Protein AF-A0A412K737-F1 (afdb_monomer)

pLDDT: mean 86.23, std 12.45, range [41.19, 97.88]

Radius of gyration: 18.91 Å; Cα contacts (8 Å, |Δi|>4): 183; chains: 1; bounding box: 51×45×50 Å

Solvent-accessible surface area (backbone atoms only — not comparable to full-atom values): 10661 Å² total; per-residue (Å²): 137,70,84,88,74,69,79,79,50,69,79,52,44,63,73,43,76,57,81,83,83,80,84,73,61,73,91,73,64,69,97,67,81,86,70,77,82,77,73,79,78,77,83,74,54,71,68,61,52,56,72,70,58,56,81,63,35,76,60,54,72,67,54,49,51,52,53,49,51,51,22,50,37,37,32,75,46,35,86,89,38,64,72,55,72,62,47,54,47,52,48,13,38,48,55,58,54,48,70,85,67,98,56,94,83,56,65,46,65,34,56,45,47,27,52,44,41,40,22,46,51,52,66,65,60,53,48,42,44,85,47,45,43,60,46,71,32,86,88,41,79,65,4,53,70,46,47,42,62,75,41,43,89,57,20,80,32,65,64,39,51,54,50,50,50,52,41,51,50,34,2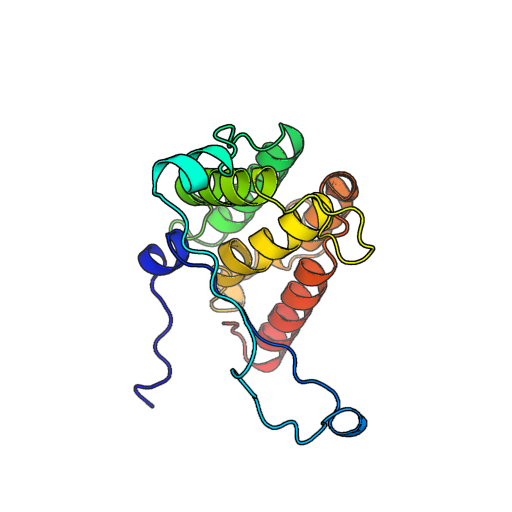5,75,76,69,45,32,33,111

Secondary structure (DSSP, 8-state):
--TT--PPPHHHHTT----PPPPPPGGG--------TT-------HHHHHHH-----PPPHHHHHHHHHHHHHHHHH-TT-S--HHHHHHHHHHHHT----SSTT---HHHHHHHHHHHHTGGG--EETTTSHHHH-TT-TTSHHHHHHHTTTT---HHHHHHHHHHHHHHHHHSEE-

Structure (mmCIF, N/CA/C/O backbone):
data_AF-A0A412K737-F1
#
_entry.id   AF-A0A412K737-F1
#
loop_
_atom_site.group_PDB
_atom_site.id
_atom_site.type_symbol
_atom_site.label_atom_id
_atom_site.label_alt_id
_atom_site.label_comp_id
_atom_site.label_asym_id
_atom_site.label_entity_id
_atom_site.label_seq_id
_atom_site.pdbx_PDB_ins_code
_atom_site.Cartn_x
_atom_site.Cartn_y
_atom_site.Cartn_z
_atom_site.occupancy
_atom_site.B_iso_or_equiv
_atom_site.auth_seq_id
_atom_site.auth_comp_id
_atom_site.auth_asym_id
_atom_site.auth_atom_id
_atom_site.pdbx_PDB_model_num
ATOM 1 N N . ILE A 1 1 ? 4.607 -13.428 27.791 1.00 43.62 1 ILE A N 1
ATOM 2 C CA . ILE A 1 1 ? 4.760 -12.506 26.644 1.00 43.62 1 ILE A CA 1
ATOM 3 C C . ILE A 1 1 ? 5.993 -12.990 25.910 1.00 43.62 1 ILE A C 1
ATOM 5 O O . ILE A 1 1 ? 7.054 -13.007 26.516 1.00 43.62 1 ILE A O 1
ATOM 9 N N . ASP A 1 2 ? 5.810 -13.536 24.712 1.00 41.19 2 ASP A N 1
ATOM 10 C CA . ASP A 1 2 ? 6.891 -14.069 23.881 1.00 41.19 2 ASP A CA 1
ATOM 11 C C . ASP A 1 2 ? 7.644 -12.895 23.233 1.00 41.19 2 ASP A C 1
ATOM 13 O O . ASP A 1 2 ? 7.042 -12.067 22.545 1.00 41.19 2 ASP A O 1
ATOM 17 N N . GLU A 1 3 ? 8.948 -12.790 23.496 1.00 42.97 3 GLU A N 1
ATOM 18 C CA . GLU A 1 3 ? 9.826 -11.725 22.987 1.00 42.97 3 GLU A CA 1
ATOM 19 C C . GLU A 1 3 ? 9.959 -11.740 21.451 1.00 42.97 3 GLU A C 1
ATOM 21 O O . GLU A 1 3 ? 10.410 -10.755 20.865 1.00 42.97 3 GLU A O 1
ATOM 26 N N . SER A 1 4 ? 9.512 -12.807 20.775 1.00 45.31 4 SER A N 1
ATOM 27 C CA . SER A 1 4 ? 9.520 -12.922 19.309 1.00 45.31 4 SER A CA 1
ATOM 28 C C . SER A 1 4 ? 8.415 -12.124 18.595 1.00 45.31 4 SER A C 1
ATOM 30 O O . SER A 1 4 ? 8.449 -11.989 17.372 1.00 45.31 4 SER A O 1
ATOM 32 N N . THR A 1 5 ? 7.464 -11.534 19.331 1.00 57.66 5 THR A N 1
ATOM 33 C CA . THR A 1 5 ? 6.340 -10.760 18.763 1.00 57.66 5 THR A CA 1
ATOM 34 C C . THR A 1 5 ? 6.535 -9.247 18.942 1.00 57.66 5 THR A C 1
ATOM 36 O O . THR A 1 5 ? 5.644 -8.537 19.405 1.00 57.66 5 THR A O 1
ATOM 39 N N . PHE A 1 6 ? 7.720 -8.714 18.621 1.00 59.38 6 PHE A N 1
ATOM 40 C CA . PHE A 1 6 ? 7.944 -7.265 18.679 1.00 59.38 6 PHE A CA 1
ATOM 41 C C . PHE A 1 6 ? 7.515 -6.597 17.368 1.00 59.38 6 PHE A C 1
ATOM 43 O O . PHE A 1 6 ? 8.098 -6.833 16.309 1.00 59.38 6 PHE A O 1
ATOM 50 N N . HIS A 1 7 ? 6.497 -5.737 17.423 1.00 73.12 7 HIS A N 1
ATOM 51 C CA . HIS A 1 7 ? 6.081 -4.960 16.255 1.00 73.12 7 HIS A CA 1
ATOM 52 C C . HIS A 1 7 ? 7.150 -3.937 15.872 1.00 73.12 7 HIS A C 1
ATOM 54 O O . HIS A 1 7 ? 7.702 -3.230 16.721 1.00 73.12 7 HIS A O 1
ATOM 60 N N . PHE A 1 8 ? 7.421 -3.817 14.571 1.00 83.62 8 PHE A N 1
ATOM 61 C CA . PHE A 1 8 ? 8.317 -2.781 14.074 1.00 83.62 8 PHE A CA 1
ATOM 62 C C . PHE A 1 8 ? 7.771 -1.394 14.418 1.00 83.62 8 PHE A C 1
ATOM 64 O O . PHE A 1 8 ? 6.596 -1.095 14.209 1.00 83.62 8 PHE A O 1
ATOM 71 N N . SER A 1 9 ? 8.647 -0.521 14.918 1.00 86.38 9 SER A N 1
ATOM 72 C CA . SER A 1 9 ? 8.287 0.881 15.147 1.00 86.38 9 SER A CA 1
ATOM 73 C C . SER A 1 9 ? 7.935 1.590 13.835 1.00 86.38 9 SER A C 1
ATOM 75 O O . SER A 1 9 ? 8.469 1.254 12.775 1.00 86.38 9 SER A O 1
ATOM 77 N N . ASP A 1 10 ? 7.132 2.653 13.903 1.00 84.62 10 ASP A N 1
ATOM 78 C CA . ASP A 1 10 ? 6.778 3.448 12.716 1.00 84.62 10 ASP A CA 1
ATOM 79 C C . ASP A 1 10 ? 8.009 4.012 11.998 1.00 84.62 10 ASP A C 1
ATOM 81 O O . ASP A 1 10 ? 8.053 4.062 10.773 1.00 84.62 10 ASP A O 1
ATOM 85 N N . LYS A 1 11 ? 9.065 4.348 12.751 1.00 86.88 11 LYS A N 1
ATOM 86 C CA . LYS A 1 11 ? 10.342 4.806 12.183 1.00 86.88 11 LYS A CA 1
ATOM 87 C C . LYS A 1 11 ? 11.039 3.732 11.346 1.00 86.88 11 LYS A C 1
ATOM 89 O O . LYS A 1 11 ? 11.752 4.080 10.404 1.00 86.88 11 LYS A O 1
ATOM 94 N N . VAL A 1 12 ? 10.885 2.459 11.716 1.00 88.75 12 VAL A N 1
ATOM 95 C CA . VAL A 1 12 ? 11.409 1.317 10.952 1.00 88.75 12 VAL A CA 1
ATOM 96 C C . VAL A 1 12 ? 10.542 1.086 9.718 1.00 88.75 12 VAL A C 1
ATOM 98 O O . VAL A 1 12 ? 11.080 0.961 8.620 1.00 88.75 12 VAL A O 1
ATOM 101 N N . LEU A 1 13 ? 9.217 1.126 9.865 1.00 89.31 13 LEU A N 1
ATOM 102 C CA . LEU A 1 13 ? 8.275 0.936 8.756 1.00 89.31 13 LEU A CA 1
ATOM 103 C C . LEU A 1 13 ? 8.364 2.035 7.693 1.00 89.31 13 LEU A C 1
ATOM 105 O O . LEU A 1 13 ? 8.286 1.744 6.506 1.00 89.31 13 LEU A O 1
ATOM 109 N N . ASP A 1 14 ? 8.679 3.271 8.080 1.00 87.31 14 ASP A N 1
ATOM 110 C CA . ASP A 1 14 ? 8.977 4.363 7.142 1.00 87.31 14 ASP A CA 1
ATOM 111 C C . ASP A 1 14 ? 10.220 4.099 6.260 1.00 87.31 14 ASP A C 1
ATOM 113 O O . ASP A 1 14 ? 10.528 4.879 5.353 1.00 87.31 14 ASP A O 1
ATOM 117 N N . ARG A 1 15 ? 11.009 3.058 6.557 1.00 88.69 15 ARG A N 1
ATOM 118 C CA . ARG A 1 15 ? 12.263 2.722 5.862 1.00 88.69 15 ARG A CA 1
ATOM 119 C C . ARG A 1 15 ? 12.273 1.316 5.268 1.00 88.69 15 ARG A C 1
ATOM 121 O O . ARG A 1 15 ? 13.149 1.041 4.453 1.00 88.69 15 ARG A O 1
ATOM 128 N N . ALA A 1 16 ? 11.319 0.465 5.626 1.00 89.25 16 ALA A N 1
ATOM 129 C CA . ALA A 1 16 ? 11.288 -0.942 5.245 1.00 89.25 16 ALA A CA 1
ATOM 130 C C . ALA A 1 16 ? 10.123 -1.259 4.296 1.00 89.25 16 ALA A C 1
ATOM 132 O O . ALA A 1 16 ? 9.116 -0.557 4.276 1.00 89.25 16 ALA A O 1
ATOM 133 N N . ASN A 1 17 ? 10.279 -2.331 3.519 1.00 91.38 17 ASN A N 1
ATOM 134 C CA . ASN A 1 17 ? 9.166 -3.031 2.881 1.00 91.38 17 ASN A CA 1
ATOM 135 C C . ASN A 1 17 ? 8.859 -4.256 3.732 1.00 91.38 17 ASN A C 1
ATOM 137 O O . ASN A 1 17 ? 9.755 -5.070 3.960 1.00 91.38 17 ASN A O 1
ATOM 141 N N . VAL A 1 18 ? 7.618 -4.399 4.188 1.00 91.75 18 VAL A N 1
ATOM 142 C CA . VAL A 1 18 ? 7.189 -5.622 4.872 1.00 91.75 18 VAL A CA 1
ATOM 143 C C . VAL A 1 18 ? 6.534 -6.531 3.843 1.00 91.75 18 VAL A C 1
ATOM 145 O O . VAL A 1 18 ? 5.467 -6.217 3.323 1.00 91.75 18 VAL A O 1
ATOM 148 N N . ILE A 1 19 ? 7.186 -7.652 3.541 1.00 90.19 19 ILE A N 1
ATOM 149 C CA . ILE A 1 19 ? 6.710 -8.632 2.563 1.00 90.19 19 ILE A CA 1
ATOM 150 C C . ILE A 1 19 ? 6.185 -9.847 3.323 1.00 90.19 19 ILE A C 1
ATOM 152 O O . ILE A 1 19 ? 6.915 -10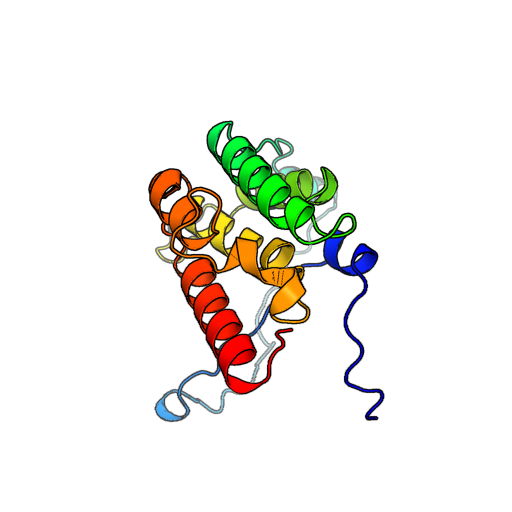.461 4.099 1.00 90.19 19 ILE A O 1
ATOM 156 N N . LYS A 1 20 ? 4.916 -10.192 3.092 1.00 84.94 20 LYS A N 1
ATOM 157 C CA . LYS A 1 20 ? 4.316 -11.449 3.548 1.00 84.94 20 LYS A CA 1
ATOM 158 C C . LYS A 1 20 ? 4.305 -12.413 2.365 1.00 84.94 20 LYS A C 1
ATOM 160 O O . LYS A 1 20 ? 3.787 -12.071 1.306 1.00 84.94 20 LYS A O 1
ATOM 165 N N . LEU A 1 21 ? 4.918 -13.581 2.536 1.00 85.69 21 LEU A N 1
ATOM 166 C CA . LEU 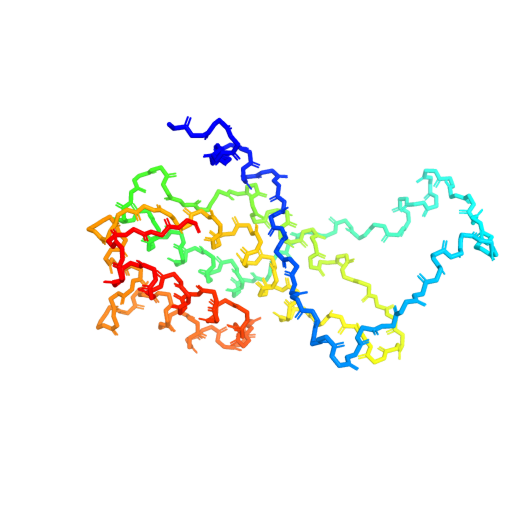A 1 21 ? 4.942 -14.616 1.506 1.00 85.69 21 LEU A CA 1
ATOM 167 C C . LEU A 1 21 ? 3.642 -15.420 1.555 1.00 85.69 21 LEU A C 1
ATOM 169 O O . LEU A 1 21 ? 3.160 -15.756 2.637 1.00 85.69 21 LEU A O 1
ATOM 173 N N . ASN A 1 22 ? 3.096 -15.741 0.385 1.00 81.75 22 ASN A N 1
ATOM 174 C CA . ASN A 1 22 ? 1.946 -16.630 0.282 1.00 81.75 22 ASN A CA 1
ATOM 175 C C . ASN A 1 22 ? 2.402 -18.087 0.404 1.00 81.75 22 ASN A C 1
ATOM 177 O O . ASN A 1 22 ? 3.443 -18.470 -0.130 1.00 81.75 22 ASN A O 1
ATOM 181 N N . VAL A 1 23 ? 1.603 -18.902 1.092 1.00 84.44 23 VAL A N 1
ATOM 182 C CA . VAL A 1 23 ? 1.809 -20.351 1.125 1.00 84.44 23 VAL A CA 1
ATOM 183 C C . VAL A 1 23 ? 1.320 -20.928 -0.198 1.00 84.44 23 VAL A C 1
ATOM 185 O O . VAL A 1 23 ? 0.176 -20.708 -0.592 1.00 84.44 23 VAL A O 1
ATOM 188 N N . ILE A 1 24 ? 2.196 -21.657 -0.881 1.00 83.50 24 ILE A N 1
ATOM 189 C CA . ILE A 1 24 ? 1.860 -22.378 -2.109 1.00 83.50 24 ILE A CA 1
ATOM 190 C C . ILE A 1 24 ? 1.059 -23.632 -1.717 1.00 83.50 24 ILE A C 1
ATOM 192 O O . ILE A 1 24 ? 1.415 -24.271 -0.718 1.00 83.50 24 ILE A O 1
ATOM 196 N N . PRO A 1 25 ? -0.004 -24.011 -2.455 1.00 87.50 25 PRO A N 1
ATOM 197 C CA . PRO A 1 25 ? -0.708 -25.264 -2.213 1.00 87.50 25 PRO A CA 1
ATOM 198 C C . PRO A 1 25 ? 0.265 -26.443 -2.122 1.00 87.50 25 PRO A C 1
ATOM 200 O O . PRO A 1 25 ? 1.130 -26.616 -2.979 1.00 87.50 25 PRO A O 1
ATOM 203 N N . TYR A 1 26 ? 0.120 -27.293 -1.102 1.00 88.38 26 TYR A N 1
ATOM 204 C CA . TYR A 1 26 ? 1.034 -28.427 -0.906 1.00 88.38 26 TYR A CA 1
ATOM 205 C C . TYR A 1 26 ? 0.996 -29.443 -2.055 1.00 88.38 26 TYR A C 1
ATOM 207 O O . TYR A 1 26 ? 1.950 -30.188 -2.245 1.00 88.38 26 TYR A O 1
ATOM 215 N N . THR A 1 27 ? -0.066 -29.433 -2.862 1.00 88.94 27 THR A N 1
ATOM 216 C CA . THR A 1 27 ? -0.175 -30.191 -4.116 1.00 88.94 27 THR A CA 1
ATOM 217 C C . THR A 1 27 ? 0.840 -29.760 -5.175 1.00 88.94 27 THR A C 1
ATOM 219 O O . THR A 1 27 ? 1.187 -30.549 -6.048 1.00 88.94 27 THR A O 1
ATOM 222 N N . GLU A 1 28 ? 1.317 -28.520 -5.106 1.00 82.69 28 GLU A N 1
ATOM 223 C CA . GLU A 1 28 ? 2.307 -27.943 -6.019 1.00 82.69 28 GLU A CA 1
ATOM 224 C C . GLU A 1 28 ? 3.716 -27.929 -5.412 1.00 82.69 28 GLU A C 1
ATOM 226 O O . GLU A 1 28 ? 4.681 -27.571 -6.091 1.00 82.69 28 GLU A O 1
ATOM 231 N N . TRP A 1 29 ? 3.863 -28.346 -4.147 1.00 81.75 29 TRP A N 1
ATOM 232 C CA . TRP A 1 29 ? 5.168 -28.446 -3.508 1.00 81.75 29 TRP A CA 1
ATOM 233 C C . TRP A 1 29 ? 6.004 -29.504 -4.230 1.00 81.75 29 TRP A C 1
ATOM 235 O O . TRP A 1 29 ? 5.765 -30.706 -4.128 1.00 81.75 29 TRP A O 1
ATOM 245 N N . LYS A 1 30 ? 7.067 -29.056 -4.901 1.00 80.62 30 LYS A N 1
ATOM 246 C CA . LYS A 1 30 ? 8.116 -29.928 -5.438 1.00 80.62 30 LYS A CA 1
ATOM 247 C C . LYS A 1 30 ? 9.350 -29.850 -4.550 1.00 80.62 30 LYS A C 1
ATOM 249 O O . LYS A 1 30 ? 9.868 -28.758 -4.314 1.00 80.62 30 LYS A O 1
ATOM 254 N N . ALA A 1 31 ? 9.819 -30.994 -4.050 1.00 76.06 31 ALA A N 1
ATOM 255 C CA . ALA A 1 31 ? 11.119 -31.089 -3.395 1.00 76.06 31 ALA A CA 1
ATOM 256 C C . ALA A 1 31 ? 12.195 -30.786 -4.445 1.00 76.06 31 ALA A C 1
ATOM 258 O O . ALA A 1 31 ? 12.593 -31.653 -5.215 1.00 76.06 31 ALA A O 1
ATOM 259 N N . THR A 1 32 ? 12.581 -29.519 -4.540 1.00 67.94 32 THR A N 1
ATOM 260 C CA . THR A 1 32 ? 13.568 -29.053 -5.508 1.00 67.94 32 THR A CA 1
ATOM 261 C C . THR A 1 32 ? 14.853 -28.795 -4.743 1.00 67.94 32 THR A C 1
ATOM 263 O O . THR A 1 32 ? 14.856 -28.018 -3.787 1.00 67.94 32 THR A O 1
ATOM 266 N N . GLU A 1 33 ? 15.944 -29.446 -5.138 1.00 63.91 33 GLU A N 1
ATOM 267 C CA . GLU A 1 33 ? 17.269 -29.048 -4.675 1.00 63.91 33 GLU A CA 1
ATOM 268 C C . GLU A 1 33 ? 17.552 -27.647 -5.226 1.00 63.91 33 GLU A C 1
ATOM 270 O O . GLU A 1 33 ? 17.554 -27.438 -6.439 1.00 63.91 33 GLU A O 1
ATOM 275 N N . VAL A 1 34 ? 17.760 -26.664 -4.347 1.00 62.62 34 VAL A N 1
ATOM 276 C CA . VAL A 1 34 ? 18.176 -25.318 -4.760 1.00 62.62 34 VAL A CA 1
ATOM 277 C C . VAL A 1 34 ? 19.620 -25.416 -5.254 1.00 62.62 34 VAL A C 1
ATOM 279 O O . VAL A 1 34 ? 20.574 -25.255 -4.496 1.00 62.62 34 VAL A O 1
ATOM 282 N N . THR A 1 35 ? 19.803 -25.739 -6.532 1.00 57.94 35 THR A N 1
ATOM 283 C CA . THR A 1 35 ? 21.126 -25.798 -7.148 1.00 57.94 35 THR A CA 1
ATOM 284 C C . THR A 1 35 ? 21.558 -24.392 -7.547 1.00 57.94 35 THR A C 1
ATOM 286 O O . THR A 1 35 ? 21.095 -23.846 -8.542 1.00 57.94 35 THR A O 1
ATOM 289 N N . THR A 1 36 ? 22.510 -23.817 -6.814 1.00 57.84 36 THR A N 1
ATOM 290 C CA . THR A 1 36 ? 23.225 -22.588 -7.216 1.00 57.84 36 THR A CA 1
ATOM 291 C C . THR A 1 36 ? 24.234 -22.829 -8.350 1.00 57.84 36 THR A C 1
ATOM 293 O O . THR A 1 36 ? 24.898 -21.902 -8.815 1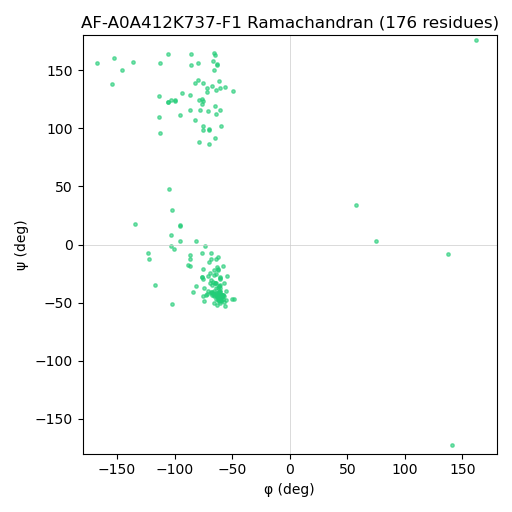.00 57.84 36 THR A O 1
ATOM 296 N N . LYS A 1 37 ? 24.375 -24.080 -8.808 1.00 48.28 37 LYS A N 1
ATOM 297 C CA . LYS A 1 37 ? 25.315 -24.483 -9.856 1.00 48.28 37 LYS A CA 1
ATOM 298 C C . LYS A 1 37 ? 24.809 -24.038 -11.229 1.00 48.28 37 LYS A C 1
ATOM 300 O O . LYS A 1 37 ? 23.998 -24.726 -11.836 1.00 48.28 37 LYS A O 1
ATOM 305 N N . GLY A 1 38 ? 25.330 -22.916 -11.723 1.00 53.94 38 GLY A N 1
ATOM 306 C CA . GLY A 1 38 ? 25.199 -22.526 -13.132 1.00 53.94 38 GLY A CA 1
ATOM 307 C C . GLY A 1 38 ? 24.879 -21.057 -13.394 1.00 53.94 38 GLY A C 1
ATOM 308 O O . GLY A 1 38 ? 24.940 -20.637 -14.545 1.00 53.94 38 GLY A O 1
ATOM 309 N N . ALA A 1 39 ? 24.579 -20.255 -12.370 1.00 61.59 39 ALA A N 1
ATOM 310 C CA . ALA A 1 39 ? 24.411 -18.821 -12.573 1.00 61.59 39 ALA A CA 1
ATOM 311 C C . ALA A 1 39 ? 25.789 -18.175 -12.763 1.00 61.59 39 ALA A C 1
ATOM 313 O O . ALA A 1 39 ? 26.524 -17.963 -11.798 1.00 61.59 39 ALA A O 1
ATOM 314 N N . THR A 1 40 ? 26.158 -17.873 -14.007 1.00 62.75 40 THR A N 1
ATOM 315 C CA . THR A 1 40 ? 27.277 -16.976 -14.299 1.00 62.75 40 THR A CA 1
ATOM 316 C C . THR A 1 40 ? 26.948 -15.630 -13.660 1.00 62.75 40 THR A C 1
ATOM 318 O O . THR A 1 40 ? 26.111 -14.883 -14.167 1.00 62.75 40 THR A O 1
ATOM 321 N N . ILE A 1 41 ? 27.549 -15.334 -12.506 1.00 68.56 41 ILE A N 1
ATOM 322 C CA . ILE A 1 41 ? 27.384 -14.036 -11.857 1.00 68.56 41 ILE A CA 1
ATOM 323 C C . ILE A 1 41 ? 28.120 -13.034 -12.740 1.00 68.56 41 ILE A C 1
ATOM 325 O O . ILE A 1 41 ? 29.342 -12.928 -12.695 1.00 68.56 41 ILE A O 1
ATOM 329 N N . LYS A 1 42 ? 27.379 -12.329 -13.596 1.00 76.69 42 LYS A N 1
ATOM 330 C CA . LYS A 1 42 ? 27.902 -11.143 -14.266 1.00 76.69 42 LYS A CA 1
ATOM 331 C C . LYS A 1 42 ? 28.263 -10.149 -13.165 1.00 76.69 42 LYS A C 1
ATOM 333 O O . LYS A 1 42 ? 27.377 -9.715 -12.433 1.00 76.69 42 LYS A O 1
ATOM 338 N N . GLU A 1 43 ? 29.539 -9.817 -13.028 1.00 83.50 43 GLU A N 1
ATOM 339 C CA . GLU A 1 43 ? 29.962 -8.720 -12.162 1.00 83.50 43 GLU A CA 1
ATOM 340 C C . GLU A 1 43 ? 29.557 -7.395 -12.814 1.00 83.50 43 GLU A C 1
ATOM 342 O O . GLU A 1 43 ? 29.714 -7.212 -14.021 1.00 83.50 43 GLU A O 1
ATOM 347 N N . TRP A 1 44 ? 28.990 -6.486 -12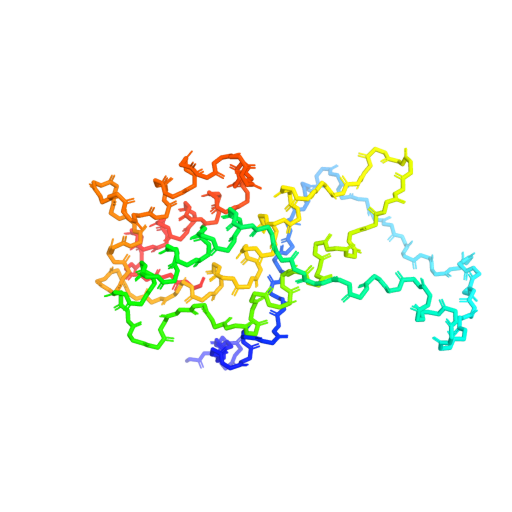.023 1.00 85.31 44 TRP A N 1
ATOM 348 C CA . TRP A 1 44 ? 28.599 -5.154 -12.478 1.00 85.31 44 TRP A CA 1
ATOM 349 C C . TRP A 1 44 ? 29.473 -4.128 -11.775 1.00 85.31 44 TRP A C 1
ATOM 351 O O . TRP A 1 44 ? 29.542 -4.105 -10.544 1.00 85.31 44 TRP A O 1
ATOM 361 N N . SER A 1 45 ? 30.098 -3.238 -12.538 1.00 91.69 45 SER A N 1
ATOM 362 C CA . SER A 1 45 ? 30.708 -2.042 -11.965 1.00 91.69 45 SER A CA 1
ATOM 363 C C . SER A 1 45 ? 29.636 -1.101 -11.401 1.00 91.69 45 SER A C 1
ATOM 365 O O . SER A 1 45 ? 28.468 -1.115 -11.810 1.00 91.69 45 SER A O 1
ATOM 367 N N . TYR A 1 46 ? 30.038 -0.224 -10.476 1.00 90.75 46 TYR A N 1
ATOM 368 C CA . TYR A 1 46 ? 29.148 0.807 -9.935 1.00 90.75 46 TYR A CA 1
ATOM 369 C C . TYR A 1 46 ? 28.550 1.683 -11.045 1.00 90.75 46 TYR A C 1
ATOM 371 O O . TYR A 1 46 ? 27.366 2.011 -11.006 1.00 90.75 46 TYR A O 1
ATOM 379 N N . GLU A 1 47 ? 29.345 2.027 -12.058 1.00 91.81 47 GLU A N 1
ATOM 380 C CA . GLU A 1 47 ? 28.902 2.849 -13.184 1.00 91.81 47 GLU A CA 1
ATOM 381 C C . GLU A 1 47 ? 27.858 2.142 -14.051 1.00 91.81 47 GLU A C 1
ATOM 383 O O . GLU A 1 47 ? 26.869 2.759 -14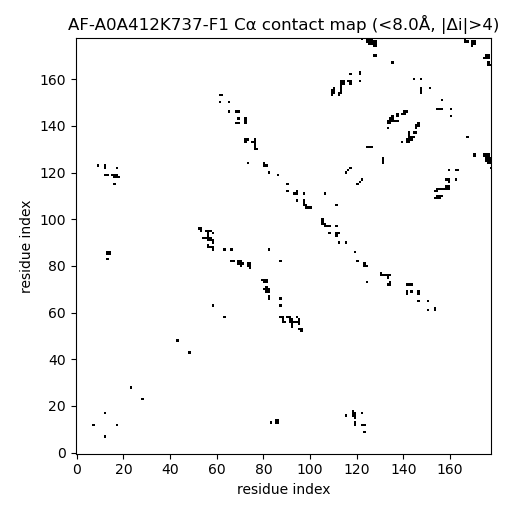.446 1.00 91.81 47 GLU A O 1
ATOM 388 N N . GLU A 1 48 ? 28.042 0.850 -14.327 1.00 89.81 48 GLU A N 1
ATOM 389 C CA . GLU A 1 48 ? 27.060 0.048 -15.065 1.00 89.81 48 GLU A CA 1
ATOM 390 C C . GLU A 1 48 ? 25.751 -0.078 -14.292 1.00 89.81 48 GLU A C 1
ATOM 392 O O . GLU A 1 48 ? 24.679 0.094 -14.868 1.00 89.81 48 GLU A O 1
ATOM 397 N N . TYR A 1 49 ? 25.827 -0.293 -12.978 1.00 87.62 49 TYR A N 1
ATOM 398 C CA . TYR A 1 49 ? 24.643 -0.320 -12.128 1.00 87.62 49 TYR A CA 1
ATOM 399 C C . TYR A 1 49 ? 23.922 1.037 -12.102 1.00 87.62 49 TYR A C 1
ATOM 401 O O . TYR A 1 49 ? 22.702 1.092 -12.244 1.00 87.62 49 TYR A O 1
ATOM 409 N N . GLN A 1 50 ? 24.653 2.153 -11.993 1.00 88.56 50 GLN A N 1
ATOM 410 C CA . GLN A 1 50 ? 24.053 3.494 -12.015 1.00 88.56 50 GLN A CA 1
ATOM 411 C C . GLN A 1 50 ? 23.306 3.794 -13.321 1.00 88.56 50 GLN A C 1
ATOM 413 O O . GLN A 1 50 ? 22.337 4.552 -13.288 1.00 88.56 50 GLN A O 1
ATOM 418 N N . LYS A 1 51 ? 23.715 3.199 -14.451 1.00 87.81 51 LYS A N 1
ATOM 419 C CA . LYS A 1 51 ? 23.016 3.337 -15.741 1.00 87.81 51 LYS A CA 1
ATOM 420 C C . LYS A 1 51 ? 21.656 2.633 -15.764 1.00 87.81 51 LYS A C 1
ATOM 422 O O . LYS A 1 51 ? 20.795 3.043 -16.534 1.00 87.81 51 LYS A O 1
ATOM 427 N N . LEU A 1 52 ? 21.445 1.617 -14.922 1.00 84.88 52 LEU A N 1
ATOM 428 C CA . LEU A 1 52 ? 20.149 0.940 -14.797 1.00 84.88 52 LEU A CA 1
ATOM 429 C C . LEU A 1 52 ? 19.131 1.755 -13.995 1.00 84.88 52 LEU A C 1
ATOM 431 O O . LEU A 1 52 ? 17.927 1.612 -14.195 1.00 84.88 52 LEU A O 1
ATOM 435 N N . ILE A 1 53 ? 19.601 2.591 -13.064 1.00 86.75 53 ILE A N 1
ATOM 436 C CA . ILE A 1 53 ? 18.719 3.320 -12.155 1.00 86.75 53 ILE A CA 1
ATOM 437 C C . ILE A 1 53 ? 18.102 4.507 -12.883 1.00 86.75 53 ILE A C 1
ATOM 439 O O . ILE A 1 53 ? 18.766 5.500 -13.195 1.00 86.75 53 ILE A O 1
ATOM 443 N N . ARG A 1 54 ? 16.784 4.466 -13.040 1.00 86.00 54 ARG A N 1
ATOM 444 C CA . ARG A 1 54 ? 16.010 5.635 -13.441 1.00 86.00 54 ARG A CA 1
ATOM 445 C C . ARG A 1 54 ? 15.887 6.577 -12.242 1.00 86.00 54 ARG A C 1
ATOM 447 O O . ARG A 1 54 ? 15.464 6.182 -11.151 1.00 86.00 54 ARG A O 1
ATOM 454 N N . LYS A 1 55 ? 16.332 7.821 -12.440 1.00 79.62 55 LYS A N 1
ATOM 455 C CA . LYS A 1 55 ? 16.465 8.838 -11.379 1.00 79.62 55 LYS A CA 1
ATOM 456 C C . LYS A 1 55 ? 15.208 9.670 -11.162 1.00 79.62 55 LYS A C 1
ATOM 458 O O . LYS A 1 55 ? 15.089 10.299 -10.110 1.00 79.62 55 LYS A O 1
ATOM 463 N N . ASP A 1 56 ? 14.291 9.668 -12.126 1.00 76.50 56 ASP A N 1
ATOM 464 C CA . ASP A 1 56 ? 12.968 10.225 -11.893 1.00 76.50 56 ASP A CA 1
ATOM 465 C C . ASP A 1 56 ? 12.273 9.382 -10.815 1.00 76.50 56 ASP A C 1
ATOM 467 O O . ASP A 1 56 ? 12.365 8.157 -10.798 1.00 76.50 56 ASP A O 1
ATOM 471 N N . SER A 1 57 ? 11.677 10.043 -9.836 1.00 69.38 57 SER A N 1
ATOM 472 C CA . SER A 1 57 ? 11.024 9.386 -8.697 1.00 69.38 57 SER A CA 1
ATOM 473 C C . SER A 1 57 ? 9.664 9.999 -8.411 1.00 69.38 57 SER A C 1
ATOM 475 O O . SER A 1 57 ? 9.128 9.834 -7.314 1.00 69.38 57 SER A O 1
ATOM 477 N N . MET A 1 58 ? 9.109 10.728 -9.382 1.00 79.62 58 MET A N 1
ATOM 478 C CA . MET A 1 58 ? 7.813 11.348 -9.208 1.00 79.62 58 MET A CA 1
ATOM 479 C C . MET A 1 58 ? 6.688 10.334 -9.405 1.00 79.62 58 MET A C 1
ATOM 481 O O . MET A 1 58 ? 6.567 9.655 -10.424 1.00 79.62 58 MET A O 1
ATOM 485 N N . LEU A 1 59 ? 5.849 10.247 -8.376 1.00 90.69 59 LEU A N 1
ATOM 486 C CA . LEU A 1 59 ? 4.499 9.712 -8.491 1.00 90.69 59 LEU A CA 1
ATOM 487 C C . LEU A 1 59 ? 3.681 10.597 -9.433 1.00 90.69 59 LEU A C 1
ATOM 489 O O . LEU A 1 59 ? 3.969 11.790 -9.543 1.00 90.69 59 LEU A O 1
ATOM 493 N N . THR A 1 60 ? 2.650 10.054 -10.066 1.00 93.75 60 THR A N 1
ATOM 494 C CA . THR A 1 60 ? 1.680 10.852 -10.823 1.00 93.75 60 THR A CA 1
ATOM 495 C C . THR A 1 60 ? 0.884 11.756 -9.879 1.00 93.75 60 THR A C 1
ATOM 497 O O . THR A 1 60 ? 0.899 11.591 -8.657 1.00 93.75 60 THR A O 1
ATOM 500 N N . GLU A 1 61 ? 0.195 12.755 -10.426 1.00 94.94 61 GLU A N 1
ATOM 501 C CA . GLU A 1 61 ? -0.672 13.620 -9.620 1.00 94.94 61 GLU A CA 1
ATOM 502 C C . GLU A 1 61 ? -1.772 12.826 -8.916 1.00 94.94 61 GLU A C 1
ATOM 504 O O . GLU A 1 61 ? -1.938 12.964 -7.706 1.00 94.94 61 GLU A O 1
ATOM 509 N N . ARG A 1 62 ? -2.403 11.904 -9.645 1.00 96.62 62 ARG A N 1
ATOM 510 C CA . ARG A 1 62 ? -3.448 11.027 -9.123 1.00 96.62 62 ARG A CA 1
ATOM 511 C C . ARG A 1 62 ? -2.950 10.099 -8.010 1.00 96.62 62 ARG A C 1
ATOM 513 O O . ARG A 1 62 ? -3.595 9.979 -6.975 1.00 96.62 62 ARG A O 1
ATOM 520 N N . GLU A 1 63 ? -1.760 9.512 -8.166 1.00 96.88 63 GLU A N 1
ATOM 521 C CA . GLU A 1 63 ? -1.125 8.686 -7.125 1.00 96.88 63 GLU A CA 1
ATOM 522 C C . GLU A 1 63 ? -0.855 9.487 -5.839 1.00 96.88 63 GLU A C 1
ATOM 524 O O . GLU A 1 63 ? -1.060 8.989 -4.730 1.00 96.88 63 GLU A O 1
ATOM 529 N N . ARG A 1 64 ? -0.394 10.741 -5.963 1.00 96.44 64 ARG A N 1
ATOM 530 C CA . ARG A 1 64 ? -0.159 11.619 -4.803 1.00 96.44 64 ARG A CA 1
ATOM 531 C C . ARG A 1 64 ? -1.461 12.022 -4.127 1.00 96.44 64 ARG A C 1
ATOM 533 O O . ARG A 1 64 ? -1.510 12.050 -2.901 1.00 96.44 64 ARG A O 1
ATOM 540 N N . GLU A 1 65 ? -2.479 12.338 -4.918 1.00 96.94 65 GLU A N 1
ATOM 541 C CA . GLU A 1 65 ? -3.809 12.696 -4.440 1.00 96.94 65 GLU A CA 1
ATOM 542 C C . GLU A 1 65 ? -4.421 11.551 -3.622 1.00 96.94 65 GLU A C 1
ATOM 544 O O . GLU A 1 65 ? -4.814 11.760 -2.473 1.00 96.94 65 GLU A O 1
ATOM 549 N N . PHE A 1 66 ? -4.379 10.324 -4.153 1.00 97.44 66 PHE A N 1
ATOM 550 C CA . PHE A 1 66 ? -4.807 9.123 -3.441 1.00 97.44 66 PHE A CA 1
ATOM 551 C C . PHE A 1 66 ? -4.065 8.953 -2.108 1.00 97.44 66 PHE A C 1
ATOM 553 O O . PHE A 1 66 ? -4.690 8.842 -1.052 1.00 97.44 66 PHE A O 1
ATOM 560 N N . ILE A 1 67 ? -2.724 8.990 -2.122 1.00 96.50 67 ILE A N 1
ATOM 561 C CA . ILE A 1 67 ? -1.922 8.832 -0.897 1.00 96.50 67 ILE A CA 1
ATOM 562 C C . ILE A 1 67 ? -2.230 9.942 0.113 1.00 96.50 67 ILE A C 1
ATOM 564 O O . ILE A 1 67 ? -2.226 9.691 1.318 1.00 96.50 67 ILE A O 1
ATOM 568 N N . TRP A 1 68 ? -2.502 11.162 -0.350 1.00 96.25 68 TRP A N 1
ATOM 569 C CA . TRP A 1 68 ? -2.881 12.267 0.521 1.00 96.25 68 TRP A CA 1
ATOM 570 C C . TRP A 1 68 ? -4.234 12.028 1.193 1.00 96.25 68 TRP A C 1
ATOM 572 O O . TRP A 1 68 ? -4.350 12.227 2.403 1.00 96.25 68 TRP A O 1
ATOM 582 N N . ARG A 1 69 ? -5.242 11.549 0.454 1.00 96.00 69 ARG A N 1
ATOM 583 C CA . ARG A 1 69 ? -6.536 11.181 1.049 1.00 96.00 69 ARG A CA 1
ATOM 584 C C . ARG A 1 69 ? -6.386 10.066 2.071 1.00 96.00 69 ARG A C 1
ATOM 586 O O . ARG A 1 69 ? -6.814 10.239 3.207 1.00 96.00 69 ARG A O 1
ATOM 593 N N . VAL A 1 70 ? -5.634 9.018 1.738 1.00 95.69 70 VAL A N 1
ATOM 594 C CA . VAL A 1 70 ? -5.288 7.958 2.695 1.00 95.69 70 VAL A CA 1
ATOM 595 C C . VAL A 1 70 ? -4.585 8.529 3.927 1.00 95.69 70 VAL A C 1
ATOM 597 O O . VAL A 1 70 ? -4.926 8.174 5.051 1.00 95.69 70 VAL A O 1
ATOM 600 N N . HIS A 1 71 ? -3.626 9.443 3.760 1.00 95.06 71 HIS A N 1
ATOM 601 C CA . HIS A 1 71 ? -2.962 10.083 4.893 1.00 95.06 71 HIS A CA 1
ATOM 602 C C . HIS A 1 71 ? -3.951 10.810 5.808 1.00 95.06 71 HIS A C 1
ATOM 604 O O . HIS A 1 71 ? -3.827 10.656 7.023 1.00 95.06 71 HIS A O 1
ATOM 610 N N . LYS A 1 72 ? -4.917 11.560 5.260 1.00 93.69 72 LYS A N 1
ATOM 611 C CA . LYS A 1 72 ? -5.953 12.230 6.060 1.00 93.69 72 LYS A CA 1
ATOM 612 C C . LYS A 1 72 ? -6.778 11.219 6.859 1.00 93.69 72 LYS A C 1
ATOM 614 O O . LYS A 1 72 ? -6.904 11.402 8.067 1.00 93.69 72 LYS A O 1
ATOM 619 N N . THR A 1 73 ? -7.252 10.142 6.226 1.00 93.69 73 THR A N 1
ATOM 620 C CA . THR A 1 73 ? -8.013 9.064 6.889 1.00 93.69 73 THR A CA 1
ATOM 621 C C . THR A 1 73 ? -7.210 8.407 8.012 1.00 93.69 73 THR A C 1
ATOM 623 O O . THR A 1 73 ? -7.704 8.159 9.110 1.00 93.69 73 THR A O 1
ATOM 626 N N . LEU A 1 74 ? -5.928 8.143 7.764 1.00 92.44 74 LEU A N 1
ATOM 627 C CA . LEU A 1 74 ? -5.028 7.585 8.768 1.00 92.44 74 LEU A CA 1
ATOM 628 C C . LEU A 1 74 ? -4.784 8.564 9.926 1.00 92.44 74 LEU A C 1
ATOM 630 O O . LEU A 1 74 ? -4.755 8.157 11.086 1.00 92.44 74 LEU A O 1
ATOM 634 N N . ASN A 1 75 ? -4.626 9.853 9.633 1.00 91.81 75 ASN A N 1
ATOM 635 C CA . ASN A 1 75 ? -4.309 10.852 10.647 1.00 91.81 75 ASN A CA 1
ATOM 636 C C . ASN A 1 75 ? -5.515 11.240 11.510 1.00 91.81 75 ASN A C 1
ATOM 638 O O . ASN A 1 75 ? -5.331 11.581 12.679 1.00 91.81 75 ASN A O 1
ATOM 642 N N . SER A 1 76 ? -6.737 11.140 10.974 1.00 90.12 76 SER A N 1
ATOM 643 C CA . SER A 1 76 ? -7.963 11.320 11.760 1.00 90.12 76 SER A CA 1
ATOM 644 C C . SER A 1 76 ? -8.146 10.225 12.814 1.00 90.12 76 SER A C 1
ATOM 646 O O . SER A 1 76 ? -8.763 10.479 13.843 1.00 90.12 76 SER A O 1
ATOM 648 N N . CYS A 1 77 ? -7.583 9.035 12.583 1.00 87.12 77 CYS A N 1
ATOM 649 C CA . CYS A 1 77 ? -7.575 7.923 13.535 1.00 87.12 77 CYS A CA 1
ATOM 650 C C . CYS A 1 77 ? -6.576 8.152 14.682 1.00 87.12 77 CYS A C 1
ATOM 652 O O . CYS A 1 77 ? -6.912 8.013 15.857 1.00 87.12 77 CYS A O 1
ATOM 654 N N . ALA A 1 78 ? -5.335 8.526 14.353 1.00 82.50 78 ALA A N 1
ATOM 655 C CA . ALA A 1 78 ? -4.307 8.835 15.343 1.00 82.50 78 ALA A CA 1
ATOM 656 C C . ALA A 1 78 ? -3.249 9.795 14.782 1.00 82.50 78 ALA A C 1
ATOM 658 O O . ALA A 1 78 ? -2.754 9.619 13.672 1.00 82.50 78 ALA A O 1
ATOM 659 N N . LYS A 1 79 ? -2.815 10.781 15.583 1.00 78.00 79 LYS A N 1
ATOM 660 C CA . LYS A 1 79 ? -1.866 11.826 15.137 1.00 78.00 79 LYS A CA 1
ATOM 661 C C . LYS A 1 79 ? -0.509 11.285 14.671 1.00 78.00 79 LYS A C 1
ATOM 663 O O . LYS A 1 79 ? 0.151 11.926 13.858 1.00 78.00 79 LYS A O 1
ATOM 668 N N . ASN A 1 80 ? -0.074 10.142 15.199 1.00 79.81 80 ASN A N 1
ATOM 669 C CA . ASN A 1 80 ? 1.163 9.462 14.807 1.00 79.81 80 ASN A CA 1
ATOM 670 C C . ASN A 1 80 ? 0.982 8.514 13.608 1.00 79.81 80 ASN A C 1
ATOM 672 O O . ASN A 1 80 ? 1.977 8.025 13.072 1.00 79.81 80 ASN A O 1
ATOM 676 N N . LEU A 1 81 ? -0.257 8.270 13.178 1.00 85.00 81 LEU A N 1
ATOM 677 C CA . LEU A 1 81 ? -0.582 7.434 12.035 1.00 85.00 81 LEU A CA 1
ATOM 678 C C . LEU A 1 81 ? -0.706 8.306 10.777 1.00 85.00 81 LEU A C 1
ATOM 680 O O . LEU A 1 81 ? -1.342 9.361 10.765 1.00 85.00 81 LEU A O 1
ATOM 684 N N . GLY A 1 82 ? -0.029 7.899 9.707 1.00 89.12 82 GLY A N 1
ATOM 685 C CA . GLY A 1 82 ? 0.002 8.670 8.471 1.00 89.12 82 GLY A CA 1
ATOM 686 C C . GLY A 1 82 ? 1.145 8.300 7.537 1.00 89.12 82 GLY A C 1
ATOM 687 O O . GLY A 1 82 ? 2.018 7.479 7.857 1.00 89.12 82 GLY A O 1
ATOM 688 N N . VAL A 1 83 ? 1.137 8.943 6.370 1.00 92.81 83 VAL A N 1
ATOM 689 C CA . VAL A 1 83 ? 2.097 8.705 5.295 1.00 92.81 83 VAL A CA 1
ATOM 690 C C . VAL A 1 83 ? 2.952 9.952 5.105 1.00 92.81 83 VAL A C 1
ATOM 692 O O . VAL A 1 83 ? 2.481 10.990 4.653 1.00 92.81 83 VAL A O 1
ATOM 695 N N . GLY A 1 84 ? 4.228 9.856 5.477 1.00 90.69 84 GLY A N 1
ATOM 696 C CA . GLY A 1 84 ? 5.174 10.959 5.326 1.00 90.69 84 GLY A CA 1
ATOM 697 C C . GLY A 1 84 ? 5.824 11.008 3.934 1.00 90.69 84 GLY A C 1
ATOM 698 O O . GLY A 1 84 ? 5.883 9.986 3.244 1.00 90.69 84 GLY A O 1
ATOM 699 N N . PRO A 1 85 ? 6.446 12.143 3.550 1.00 90.50 85 PRO A N 1
ATOM 700 C CA . PRO A 1 85 ? 7.100 12.327 2.244 1.00 90.50 85 PRO A CA 1
ATOM 701 C C . PRO A 1 85 ? 8.153 11.267 1.889 1.00 90.50 85 PRO A C 1
ATOM 703 O O . PRO A 1 85 ? 8.410 10.990 0.718 1.00 90.50 85 PRO A O 1
ATOM 706 N N . ARG A 1 86 ? 8.776 10.652 2.903 1.00 90.62 86 ARG A N 1
ATOM 707 C CA . ARG A 1 86 ? 9.748 9.568 2.712 1.00 90.62 86 ARG A CA 1
ATOM 708 C C . ARG A 1 86 ? 9.126 8.357 2.018 1.00 90.62 86 ARG A C 1
ATOM 710 O O . ARG A 1 86 ? 9.748 7.832 1.098 1.00 90.62 86 ARG A O 1
ATOM 717 N N . ILE A 1 87 ? 7.925 7.953 2.438 1.00 92.94 87 ILE A N 1
ATOM 718 C CA . ILE A 1 87 ? 7.211 6.824 1.837 1.00 92.94 87 ILE A CA 1
ATOM 719 C C . ILE A 1 87 ? 6.889 7.163 0.382 1.00 92.94 87 ILE A C 1
ATOM 721 O O . ILE A 1 87 ? 7.226 6.380 -0.496 1.00 92.94 87 ILE A O 1
ATOM 725 N N . LEU A 1 88 ? 6.370 8.366 0.101 1.00 93.69 88 LEU A N 1
ATOM 726 C CA . LEU A 1 88 ? 6.064 8.803 -1.269 1.00 93.69 88 LEU A CA 1
ATOM 727 C C . LEU A 1 88 ? 7.291 8.695 -2.184 1.00 93.69 88 LEU A C 1
ATOM 729 O O . LEU A 1 88 ? 7.208 8.119 -3.265 1.00 93.69 88 LEU A O 1
ATOM 733 N N . LYS A 1 89 ? 8.453 9.187 -1.730 1.00 92.38 89 LYS A N 1
ATOM 734 C CA . LYS A 1 89 ? 9.708 9.105 -2.494 1.00 92.38 89 LYS A CA 1
ATOM 735 C C . LYS A 1 89 ? 10.143 7.660 -2.751 1.00 92.38 89 LYS A C 1
ATOM 737 O O . LYS A 1 89 ? 10.690 7.363 -3.810 1.00 92.38 89 LYS A O 1
ATOM 742 N N . GLN A 1 90 ? 9.944 6.767 -1.785 1.00 93.12 90 GLN A N 1
ATOM 743 C CA . GLN A 1 90 ? 10.297 5.353 -1.925 1.00 93.12 90 GLN A CA 1
ATOM 744 C C . GLN A 1 90 ? 9.359 4.621 -2.885 1.00 93.12 90 GLN A C 1
ATOM 746 O O . GLN A 1 90 ? 9.855 3.878 -3.729 1.00 93.12 90 GLN A O 1
ATOM 751 N N . ILE A 1 91 ? 8.048 4.873 -2.801 1.00 95.06 91 ILE A N 1
ATOM 752 C CA . ILE A 1 91 ? 7.061 4.331 -3.743 1.00 95.06 91 ILE A CA 1
ATOM 753 C C . ILE A 1 91 ? 7.385 4.832 -5.153 1.00 95.06 91 ILE A C 1
ATOM 755 O O . ILE A 1 91 ? 7.569 4.024 -6.056 1.00 95.06 91 ILE A O 1
ATOM 759 N N . GLY A 1 92 ? 7.575 6.141 -5.337 1.00 94.50 92 GLY A N 1
ATOM 760 C CA . GLY A 1 92 ? 7.916 6.710 -6.643 1.00 94.50 92 GLY A CA 1
ATOM 761 C C . GLY A 1 92 ? 9.207 6.130 -7.226 1.00 94.50 92 GLY A C 1
ATOM 762 O O . GLY A 1 92 ? 9.238 5.728 -8.387 1.00 94.50 92 GLY A O 1
ATOM 763 N N . LYS A 1 93 ? 10.259 5.983 -6.406 1.00 92.94 93 LYS A N 1
ATOM 764 C CA . LYS A 1 93 ? 11.506 5.330 -6.832 1.00 92.94 93 LYS A CA 1
ATOM 765 C C . LYS A 1 93 ? 11.281 3.875 -7.256 1.00 92.94 93 LYS A C 1
ATOM 767 O O . LYS A 1 93 ? 11.888 3.451 -8.235 1.00 92.94 93 LYS A O 1
ATOM 772 N N . TYR A 1 94 ? 10.450 3.123 -6.537 1.00 93.75 94 TYR A N 1
ATOM 773 C CA . TYR A 1 94 ? 10.120 1.742 -6.891 1.00 93.75 94 TYR A CA 1
ATOM 774 C C . TYR A 1 94 ? 9.400 1.675 -8.242 1.00 93.75 94 TYR A C 1
ATOM 776 O O . TYR A 1 94 ? 9.874 0.984 -9.136 1.00 93.75 94 TYR A O 1
ATOM 784 N N . LEU A 1 95 ? 8.331 2.456 -8.425 1.00 93.06 95 LEU A N 1
ATOM 785 C CA . LEU A 1 95 ? 7.508 2.412 -9.638 1.00 93.06 95 LEU A CA 1
ATOM 786 C C . LEU A 1 95 ? 8.281 2.780 -10.899 1.00 93.06 95 LEU A C 1
ATOM 788 O O . LEU A 1 95 ? 8.105 2.158 -11.941 1.00 93.06 95 LEU A O 1
ATOM 792 N N . VAL A 1 96 ? 9.143 3.796 -10.823 1.00 91.94 96 VAL A N 1
ATOM 793 C CA . VAL A 1 96 ? 9.926 4.202 -11.994 1.00 91.94 96 VAL A CA 1
ATOM 794 C C . VAL A 1 96 ? 10.951 3.126 -12.364 1.00 91.94 96 VAL A C 1
ATOM 796 O O . VAL A 1 96 ? 11.238 2.956 -13.547 1.00 91.94 96 VAL A O 1
ATOM 799 N N . ASN A 1 97 ? 11.458 2.371 -11.385 1.00 90.56 97 ASN A N 1
ATOM 800 C CA . ASN A 1 97 ? 12.442 1.303 -11.577 1.00 90.56 97 ASN A CA 1
ATOM 801 C C . ASN A 1 97 ? 11.817 -0.099 -11.699 1.00 90.56 97 ASN A C 1
ATOM 803 O O . ASN A 1 97 ? 12.545 -1.085 -11.575 1.00 90.56 97 ASN A O 1
ATOM 807 N N . LEU A 1 98 ? 10.505 -0.209 -11.947 1.00 89.94 98 LEU A N 1
ATOM 808 C CA . LEU A 1 98 ? 9.906 -1.488 -12.326 1.00 89.94 98 LEU A CA 1
ATOM 809 C C . LEU A 1 98 ? 10.618 -2.029 -13.578 1.00 89.94 98 LEU A C 1
ATOM 811 O O . LEU A 1 98 ? 10.898 -1.248 -14.501 1.00 89.94 98 LEU A O 1
ATOM 815 N N . PRO A 1 99 ? 10.961 -3.331 -13.600 1.00 82.44 99 PRO A N 1
ATOM 816 C CA . PRO A 1 99 ? 11.621 -3.924 -14.748 1.00 82.44 99 PRO A CA 1
ATOM 817 C C . PRO A 1 99 ? 10.708 -3.802 -15.967 1.00 82.44 99 PRO A C 1
ATOM 819 O O . PRO A 1 99 ? 9.493 -3.941 -15.873 1.00 82.44 99 PRO A O 1
ATOM 822 N N . PHE A 1 100 ? 11.315 -3.507 -17.110 1.00 69.44 100 PHE A N 1
ATOM 823 C CA . PHE A 1 100 ? 10.648 -3.583 -18.398 1.00 69.44 100 PHE A CA 1
ATOM 824 C C . PHE A 1 100 ? 11.314 -4.729 -19.147 1.00 69.44 100 PHE A C 1
ATOM 826 O O . PHE A 1 100 ? 12.407 -4.552 -19.687 1.00 69.44 100 PHE A O 1
ATOM 833 N N . THR A 1 101 ? 10.721 -5.916 -19.090 1.00 64.69 101 THR A N 1
ATOM 834 C CA . THR A 1 101 ? 11.116 -7.041 -19.945 1.00 64.69 101 THR A CA 1
ATOM 835 C C . THR A 1 101 ? 10.060 -7.227 -21.035 1.00 64.69 101 THR A C 1
ATOM 837 O O . THR A 1 101 ? 8.967 -6.684 -20.941 1.00 64.69 101 THR A O 1
ATOM 840 N N . GLU A 1 102 ? 10.349 -7.965 -22.099 1.00 59.75 102 GLU A N 1
ATOM 841 C CA . GLU A 1 102 ? 9.320 -8.325 -23.095 1.00 59.75 102 GLU A CA 1
ATOM 842 C C . GLU A 1 102 ? 8.469 -9.528 -22.636 1.00 59.75 102 GLU A C 1
ATOM 844 O O . GLU A 1 102 ? 7.606 -10.009 -23.367 1.00 59.75 102 GLU A O 1
ATOM 849 N N . GLU A 1 103 ? 8.709 -10.030 -21.422 1.00 59.75 103 GLU A N 1
ATOM 850 C CA . GLU A 1 103 ? 8.085 -11.235 -20.882 1.00 59.75 103 GLU A CA 1
ATOM 851 C C . GLU A 1 103 ? 6.730 -10.935 -20.220 1.00 59.75 103 GLU A C 1
ATOM 853 O O . GLU A 1 103 ? 6.462 -9.836 -19.732 1.00 59.75 103 GLU A O 1
ATOM 858 N N . ALA A 1 104 ? 5.858 -11.943 -20.181 1.00 53.91 104 ALA A N 1
ATOM 859 C CA . ALA A 1 104 ? 4.497 -11.826 -19.654 1.00 53.91 104 ALA A CA 1
ATOM 860 C C . ALA A 1 104 ? 4.421 -11.611 -18.125 1.00 53.91 104 ALA A C 1
ATOM 862 O O . ALA A 1 104 ? 3.339 -11.353 -17.607 1.00 53.91 104 ALA A O 1
ATOM 863 N N . GLU A 1 105 ? 5.542 -11.703 -17.402 1.00 60.28 105 GLU A N 1
ATOM 864 C CA . GLU A 1 105 ? 5.612 -11.633 -15.931 1.00 60.28 105 GLU A CA 1
ATOM 865 C C . GLU A 1 105 ? 5.931 -10.226 -15.388 1.00 60.28 105 GLU A C 1
ATOM 867 O O . GLU A 1 105 ? 6.339 -10.064 -14.235 1.00 60.28 105 GLU A O 1
ATOM 872 N N . ASN A 1 106 ? 5.771 -9.179 -16.200 1.00 80.06 106 ASN A N 1
ATOM 873 C CA . ASN A 1 106 ? 6.034 -7.821 -15.736 1.00 80.06 106 ASN A CA 1
ATOM 874 C C . ASN A 1 106 ? 4.966 -7.326 -14.768 1.00 80.06 106 ASN A C 1
ATOM 876 O O . ASN A 1 106 ? 3.777 -7.325 -15.070 1.00 80.06 106 ASN A O 1
ATOM 880 N N . ILE A 1 107 ? 5.434 -6.776 -13.652 1.00 88.69 107 ILE A N 1
ATOM 881 C CA . ILE A 1 107 ? 4.602 -5.999 -12.741 1.00 88.69 107 ILE A CA 1
ATOM 882 C C . ILE A 1 107 ? 4.265 -4.679 -13.432 1.00 88.69 107 ILE A C 1
ATOM 884 O O . ILE A 1 107 ? 5.145 -3.845 -13.676 1.00 88.69 107 ILE A O 1
ATOM 888 N N . THR A 1 108 ? 2.987 -4.474 -13.732 1.00 91.81 108 THR A N 1
ATOM 889 C CA . THR A 1 108 ? 2.494 -3.192 -14.239 1.00 91.81 108 THR A CA 1
ATOM 890 C C . THR A 1 108 ? 2.651 -2.098 -13.183 1.00 91.81 108 THR A C 1
ATOM 892 O O . THR A 1 108 ? 2.820 -2.357 -11.990 1.00 91.81 108 THR A O 1
ATOM 895 N N . ARG A 1 109 ? 2.570 -0.827 -13.592 1.00 92.88 109 ARG A N 1
ATOM 896 C CA . ARG A 1 109 ? 2.636 0.286 -12.635 1.00 92.88 109 ARG A CA 1
ATOM 897 C C . ARG A 1 109 ? 1.499 0.229 -11.606 1.00 92.88 109 ARG A C 1
ATOM 899 O O . ARG A 1 109 ? 1.759 0.474 -10.432 1.00 92.88 109 ARG A O 1
ATOM 906 N N . GLU A 1 110 ? 0.289 -0.124 -12.039 1.00 95.19 110 GLU A N 1
ATOM 907 C CA . GLU A 1 110 ? -0.902 -0.271 -11.189 1.00 95.19 110 GLU A CA 1
ATOM 908 C C . GLU A 1 110 ? -0.717 -1.369 -10.130 1.00 95.19 110 GLU A C 1
ATOM 910 O O . GLU A 1 110 ? -0.988 -1.156 -8.944 1.00 95.19 110 GLU A O 1
ATOM 915 N N . GLU A 1 111 ? -0.204 -2.534 -10.533 1.00 95.00 111 GLU A N 1
ATOM 916 C CA . GLU A 1 111 ? 0.110 -3.641 -9.620 1.00 95.00 111 GLU A CA 1
ATOM 917 C C . GLU A 1 111 ? 1.268 -3.280 -8.689 1.00 95.00 111 GLU A C 1
ATOM 919 O O . GLU A 1 111 ? 1.205 -3.506 -7.482 1.00 95.00 111 GLU A O 1
ATOM 924 N N . GLY A 1 112 ? 2.322 -2.659 -9.223 1.00 95.31 112 GLY A N 1
ATOM 925 C CA . GLY A 1 112 ? 3.458 -2.194 -8.437 1.00 95.31 112 GLY A CA 1
ATOM 926 C C . GLY A 1 112 ? 3.055 -1.158 -7.387 1.00 95.31 112 GLY A C 1
ATOM 927 O O . GLY A 1 112 ? 3.608 -1.152 -6.282 1.00 95.31 112 GLY A O 1
ATOM 928 N N . PHE A 1 113 ? 2.076 -0.307 -7.703 1.00 97.31 113 PHE A N 1
ATOM 929 C CA . PHE A 1 113 ? 1.522 0.670 -6.773 1.00 97.31 113 PHE A CA 1
ATOM 930 C C . PHE A 1 113 ? 0.792 -0.021 -5.622 1.00 97.31 113 PHE A C 1
ATOM 932 O O . PHE A 1 113 ? 1.102 0.249 -4.460 1.00 97.31 113 PHE A O 1
ATOM 939 N N . ASP A 1 114 ? -0.104 -0.958 -5.934 1.00 97.75 114 ASP A N 1
ATOM 940 C CA . ASP A 1 114 ? -0.833 -1.763 -4.947 1.00 97.75 114 ASP A CA 1
ATOM 941 C C . ASP A 1 114 ? 0.120 -2.556 -4.040 1.00 97.75 114 ASP A C 1
ATOM 943 O O . ASP A 1 114 ? 0.018 -2.508 -2.813 1.00 97.75 114 ASP A O 1
ATOM 947 N N . LEU A 1 115 ? 1.138 -3.195 -4.625 1.00 96.19 115 LEU A N 1
ATOM 948 C CA . LEU A 1 115 ? 2.181 -3.896 -3.877 1.00 96.19 115 LEU A CA 1
ATOM 949 C C . LEU A 1 115 ? 2.896 -2.973 -2.886 1.00 96.19 115 LEU A C 1
ATOM 951 O O . LEU A 1 115 ? 3.048 -3.319 -1.712 1.00 96.19 115 LEU A O 1
ATOM 955 N N . GLN A 1 116 ? 3.337 -1.791 -3.325 1.00 96.44 116 GLN A N 1
ATOM 956 C CA . GLN A 1 116 ? 3.997 -0.844 -2.426 1.00 96.44 116 GLN A CA 1
ATOM 957 C C . GLN A 1 116 ? 3.048 -0.279 -1.369 1.00 96.44 116 GLN A C 1
ATOM 959 O O . GLN A 1 116 ? 3.470 -0.060 -0.230 1.00 96.44 116 GLN A O 1
ATOM 964 N N . PHE A 1 117 ? 1.779 -0.070 -1.712 1.00 97.19 117 PHE A N 1
ATOM 965 C CA . PHE A 1 117 ? 0.768 0.372 -0.764 1.00 97.19 117 PHE A CA 1
ATOM 966 C C . PHE A 1 117 ? 0.594 -0.650 0.365 1.00 97.19 117 PHE A C 1
ATOM 968 O O . PHE A 1 117 ? 0.684 -0.293 1.543 1.00 97.19 117 PHE A O 1
ATOM 975 N N . VAL A 1 118 ? 0.470 -1.938 0.029 1.00 96.62 118 VAL A N 1
ATOM 976 C CA . VAL A 1 118 ? 0.387 -3.019 1.019 1.00 96.62 118 VAL A CA 1
ATOM 977 C C . VAL A 1 118 ? 1.658 -3.109 1.868 1.00 96.62 118 VAL A C 1
ATOM 979 O O . VAL A 1 118 ? 1.586 -3.167 3.095 1.00 96.62 118 VAL A O 1
ATOM 982 N N . GLN A 1 119 ? 2.834 -3.084 1.238 1.00 95.25 119 GLN A N 1
ATOM 983 C CA . GLN A 1 119 ? 4.112 -3.307 1.925 1.00 95.25 119 GLN A CA 1
ATOM 984 C C . GLN A 1 119 ? 4.536 -2.152 2.846 1.00 95.25 119 GLN A C 1
ATOM 986 O O . GLN A 1 119 ? 5.279 -2.385 3.807 1.00 95.25 119 GLN A O 1
ATOM 991 N N . ARG A 1 120 ? 4.104 -0.913 2.563 1.00 94.69 120 ARG A N 1
ATOM 992 C CA . ARG A 1 120 ? 4.564 0.297 3.274 1.00 94.69 120 ARG A CA 1
ATOM 993 C C . ARG A 1 120 ? 3.484 1.045 4.045 1.00 94.69 120 ARG A C 1
ATOM 995 O O . ARG A 1 120 ? 3.802 1.656 5.062 1.00 94.69 120 ARG A O 1
ATOM 1002 N N . ILE A 1 121 ? 2.251 1.076 3.539 1.00 95.25 121 ILE A N 1
ATOM 1003 C CA . ILE A 1 121 ? 1.169 1.892 4.109 1.00 95.25 121 ILE A CA 1
ATOM 1004 C C . ILE A 1 121 ? 0.226 1.013 4.928 1.00 95.25 121 ILE A C 1
ATOM 1006 O O . ILE A 1 121 ? 0.018 1.297 6.106 1.00 95.25 121 ILE A O 1
ATOM 1010 N N . MET A 1 122 ? -0.273 -0.093 4.365 1.00 94.44 122 MET A N 1
ATOM 1011 C CA . MET A 1 122 ? -1.187 -0.997 5.084 1.00 94.44 122 MET A CA 1
ATOM 1012 C C . MET A 1 122 ? -0.554 -1.599 6.343 1.00 94.44 122 MET A C 1
ATOM 1014 O O . MET A 1 122 ? -1.237 -1.833 7.334 1.00 94.44 122 MET A O 1
ATOM 1018 N N . THR A 1 123 ? 0.766 -1.785 6.355 1.00 92.38 123 THR A N 1
ATOM 1019 C CA . THR A 1 123 ? 1.527 -2.285 7.517 1.00 92.38 123 THR A CA 1
ATOM 1020 C C . THR A 1 123 ? 1.575 -1.303 8.688 1.00 92.38 123 THR A C 1
ATOM 1022 O O . THR A 1 123 ? 1.943 -1.675 9.805 1.00 92.38 123 THR A O 1
ATOM 1025 N N . LYS A 1 124 ? 1.181 -0.044 8.465 1.00 91.06 124 LYS A N 1
ATOM 1026 C CA . LYS A 1 124 ? 1.005 0.953 9.526 1.00 91.06 124 LYS A CA 1
ATOM 1027 C C . LYS A 1 124 ? -0.394 0.893 10.145 1.00 91.06 124 LYS A C 1
ATOM 1029 O O . LYS A 1 124 ? -0.564 1.376 11.258 1.00 91.06 124 LYS A O 1
ATOM 1034 N N . ILE A 1 125 ? -1.373 0.285 9.470 1.00 91.88 125 ILE A N 1
ATOM 1035 C CA . ILE A 1 125 ? -2.754 0.155 9.952 1.00 91.88 125 ILE A CA 1
ATOM 1036 C C . ILE A 1 125 ? -2.814 -0.972 10.976 1.00 91.88 125 ILE A C 1
ATOM 1038 O O . ILE A 1 125 ? -3.051 -2.127 10.635 1.00 91.88 125 ILE A O 1
ATOM 1042 N N . ARG A 1 126 ? -2.563 -0.634 12.234 1.00 89.19 126 ARG A N 1
ATOM 1043 C CA . ARG A 1 126 ? -2.613 -1.562 13.361 1.00 89.19 126 ARG A CA 1
ATOM 1044 C C . ARG A 1 126 ? -3.101 -0.845 14.603 1.00 89.19 126 ARG A C 1
ATOM 1046 O O . ARG A 1 126 ? -2.864 0.353 14.750 1.00 89.19 126 ARG A O 1
ATOM 1053 N N . GLY A 1 127 ? -3.768 -1.573 15.484 1.00 89.38 127 GLY A N 1
ATOM 1054 C CA . GLY A 1 127 ? -4.382 -0.995 16.674 1.00 89.38 127 GLY A CA 1
ATOM 1055 C C . GLY A 1 127 ? -5.735 -1.606 16.999 1.00 89.38 127 GLY A C 1
ATOM 1056 O O . GLY A 1 127 ? -6.145 -2.604 16.405 1.00 89.38 127 GLY A O 1
ATOM 1057 N N . GLN A 1 128 ? -6.397 -0.999 17.978 1.00 90.50 128 GLN A N 1
ATOM 1058 C CA . GLN A 1 128 ? -7.714 -1.412 18.460 1.00 90.50 128 GLN A CA 1
ATOM 1059 C C . GLN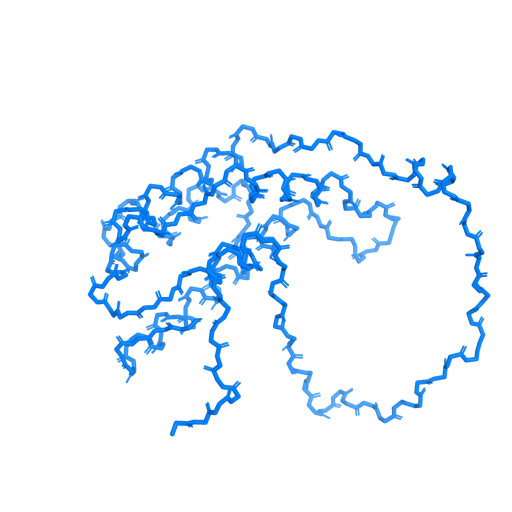 A 1 128 ? -8.826 -0.904 17.541 1.00 90.50 128 GLN A C 1
ATOM 1061 O O . GLN A 1 128 ? -8.664 0.109 16.853 1.00 90.50 128 GLN A O 1
ATOM 1066 N N . LYS A 1 129 ? -9.973 -1.586 17.565 1.00 89.50 129 LYS A N 1
ATOM 1067 C CA . LYS A 1 129 ? -11.160 -1.253 16.767 1.00 89.50 129 LYS A CA 1
ATOM 1068 C C . LYS A 1 129 ? -11.536 0.226 16.842 1.00 89.50 129 LYS A C 1
ATOM 1070 O O . LYS A 1 129 ? -11.770 0.857 15.816 1.00 89.50 129 LYS A O 1
ATOM 1075 N N . GLU A 1 130 ? -11.555 0.783 18.048 1.00 86.69 130 GLU A N 1
ATOM 1076 C CA . GLU A 1 130 ? -11.986 2.155 18.322 1.00 86.69 130 GLU A CA 1
ATOM 1077 C C . GLU A 1 130 ? -11.060 3.181 17.661 1.00 86.69 130 GLU A C 1
ATOM 1079 O O . GLU A 1 130 ? -11.514 4.232 17.218 1.00 86.69 130 GLU A O 1
ATOM 1084 N N . GLN A 1 131 ? -9.767 2.864 17.554 1.00 86.94 131 GLN A N 1
ATOM 1085 C CA . GLN A 1 131 ? -8.780 3.738 16.920 1.00 86.94 131 GLN A CA 1
ATOM 1086 C C . GLN A 1 131 ? -8.898 3.724 15.399 1.00 86.94 131 GLN A C 1
ATOM 1088 O O . GLN A 1 131 ? -8.573 4.717 14.764 1.00 86.94 131 GLN A O 1
ATOM 1093 N N . LEU A 1 132 ? -9.340 2.611 14.808 1.00 90.06 132 LEU A N 1
ATOM 1094 C CA . LEU A 1 132 ? -9.344 2.408 13.358 1.00 90.06 132 LEU A CA 1
ATOM 1095 C C . LEU A 1 132 ? -10.736 2.563 12.733 1.00 90.06 132 LEU A C 1
ATOM 1097 O O . LEU A 1 132 ? -10.894 2.287 11.547 1.00 90.06 132 LEU A O 1
ATOM 1101 N N . ALA A 1 133 ? -11.736 3.016 13.493 1.00 85.44 133 ALA A N 1
ATOM 1102 C CA . ALA A 1 133 ? -13.126 3.082 13.044 1.00 85.44 133 ALA A CA 1
ATOM 1103 C C . ALA A 1 133 ? -13.282 3.783 11.680 1.00 85.44 133 ALA A C 1
ATOM 1105 O O . ALA A 1 133 ? -13.881 3.214 10.775 1.00 85.44 133 ALA A O 1
ATOM 1106 N N . ALA A 1 134 ? -12.649 4.946 11.4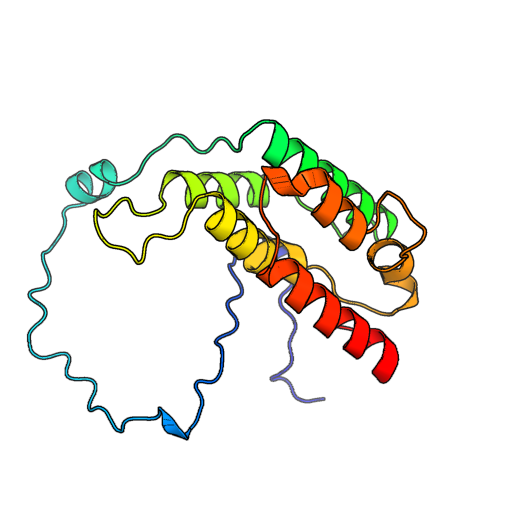83 1.00 86.75 134 ALA A N 1
ATOM 1107 C CA . ALA A 1 134 ? -12.766 5.716 10.239 1.00 86.75 134 ALA A CA 1
ATOM 1108 C C . ALA A 1 134 ? -12.170 5.016 9.000 1.00 86.75 134 ALA A C 1
ATOM 1110 O O . ALA A 1 134 ? -12.535 5.339 7.874 1.00 86.75 134 ALA A O 1
ATOM 1111 N N . ILE A 1 135 ? -11.256 4.058 9.187 1.00 90.19 135 ILE A N 1
ATOM 1112 C CA . ILE A 1 135 ? -10.644 3.299 8.087 1.00 90.19 135 ILE A CA 1
ATOM 1113 C C . ILE A 1 135 ? -11.627 2.271 7.516 1.00 90.19 135 ILE A C 1
ATOM 1115 O O . ILE A 1 135 ? -11.641 2.051 6.302 1.00 90.19 135 ILE A O 1
ATOM 1119 N N . PHE A 1 136 ? -12.426 1.654 8.392 1.00 88.00 136 PHE A N 1
ATOM 1120 C CA . PHE A 1 136 ? -13.337 0.549 8.074 1.00 88.00 136 PHE A CA 1
ATOM 1121 C C . PHE A 1 136 ? -14.810 0.970 7.980 1.00 88.00 136 PHE A C 1
ATOM 1123 O O . PHE A 1 136 ? -15.661 0.130 7.702 1.00 88.00 136 PHE A O 1
ATOM 1130 N N . ASP A 1 137 ? -15.115 2.245 8.213 1.00 86.25 137 ASP A N 1
ATOM 1131 C CA . ASP A 1 137 ? -16.471 2.784 8.159 1.00 86.25 137 ASP A CA 1
ATOM 1132 C C . ASP A 1 137 ? -17.003 2.822 6.716 1.00 86.25 137 ASP A C 1
ATOM 1134 O O . ASP A 1 137 ? -16.683 3.724 5.947 1.00 86.25 137 ASP A O 1
ATOM 1138 N N . ALA A 1 138 ? -17.815 1.836 6.336 1.00 77.31 138 ALA A N 1
ATOM 1139 C CA . ALA A 1 138 ? -18.349 1.707 4.977 1.00 77.31 138 ALA A CA 1
ATOM 1140 C C . ALA A 1 138 ? -19.249 2.883 4.542 1.00 77.31 138 ALA A C 1
ATOM 1142 O O . ALA A 1 138 ? -19.416 3.114 3.335 1.00 77.31 138 ALA A O 1
ATOM 1143 N N . ASP A 1 139 ? -19.795 3.626 5.509 1.00 80.12 139 ASP A N 1
ATOM 1144 C CA . ASP A 1 139 ? -20.658 4.785 5.277 1.00 80.12 139 ASP A CA 1
ATOM 1145 C C . ASP A 1 139 ? -19.849 6.084 5.102 1.00 80.12 139 ASP A C 1
ATOM 1147 O O . ASP A 1 139 ? -20.377 7.091 4.629 1.00 80.12 139 ASP A O 1
ATOM 1151 N N . SER A 1 140 ? -18.549 6.064 5.419 1.00 83.31 140 SER A N 1
ATOM 1152 C CA . SER A 1 140 ? -17.640 7.196 5.239 1.00 83.31 140 SER A CA 1
ATOM 1153 C C . SER A 1 140 ? -17.038 7.234 3.832 1.00 83.31 140 SER A C 1
ATOM 1155 O O . SER A 1 140 ? -16.414 6.271 3.371 1.00 83.31 140 SER A O 1
ATOM 1157 N N . GLU A 1 141 ? -17.134 8.396 3.176 1.00 79.56 141 GLU A N 1
ATOM 1158 C CA . GLU A 1 141 ? -16.477 8.679 1.888 1.00 79.56 141 GLU A CA 1
ATOM 1159 C C . GLU A 1 141 ? -14.944 8.625 1.968 1.00 79.56 141 GLU A C 1
ATOM 1161 O O . GLU A 1 141 ? -14.271 8.430 0.959 1.00 79.56 141 GLU A O 1
ATOM 1166 N N . GLU A 1 142 ? -14.376 8.780 3.165 1.00 83.94 142 GLU A N 1
ATOM 1167 C CA . GLU A 1 142 ? -12.928 8.741 3.384 1.00 83.94 142 GLU A CA 1
ATOM 1168 C C . GLU A 1 142 ? -12.437 7.348 3.814 1.00 83.94 142 GLU A C 1
ATOM 1170 O O . GLU A 1 142 ? -11.247 7.178 4.090 1.00 83.94 142 GLU A O 1
ATOM 1175 N N . SER A 1 143 ? -13.315 6.340 3.876 1.00 92.06 143 SER A N 1
ATOM 1176 C CA . SER A 1 143 ? -12.907 4.967 4.185 1.00 92.06 143 SER A CA 1
ATOM 1177 C C . SER A 1 143 ? -12.019 4.380 3.094 1.00 92.06 143 SER A C 1
ATOM 1179 O O . SER A 1 143 ? -12.150 4.701 1.911 1.00 92.06 143 SER A O 1
ATOM 1181 N N . LEU A 1 144 ? -11.119 3.466 3.470 1.00 94.19 144 LEU A N 1
ATOM 1182 C CA . LEU A 1 144 ? -10.183 2.893 2.497 1.00 94.19 144 LEU A CA 1
ATOM 1183 C C . LEU A 1 144 ? -10.896 2.144 1.373 1.00 94.19 144 LEU A C 1
ATOM 1185 O O . LEU A 1 144 ? -10.457 2.211 0.232 1.00 94.19 144 LEU A O 1
ATOM 1189 N N . SER A 1 145 ? -12.009 1.475 1.682 1.00 94.44 145 SER A N 1
ATOM 1190 C CA . SER A 1 145 ? -12.803 0.765 0.676 1.00 94.44 145 SER A CA 1
ATOM 1191 C C . SER A 1 145 ? -13.314 1.702 -0.427 1.00 94.44 145 SER A C 1
ATOM 1193 O O . SER A 1 145 ? -13.118 1.412 -1.605 1.00 94.44 145 SER A O 1
ATOM 1195 N N . ARG A 1 146 ? -13.860 2.867 -0.049 1.00 94.88 146 ARG A N 1
ATOM 1196 C CA . ARG A 1 146 ? -14.344 3.893 -0.981 1.00 94.88 146 ARG A CA 1
ATOM 1197 C C . ARG A 1 146 ? -13.208 4.554 -1.746 1.00 94.88 146 ARG A C 1
ATOM 1199 O O . ARG A 1 146 ? -13.321 4.738 -2.954 1.00 94.88 146 ARG A O 1
ATOM 1206 N N . LEU A 1 147 ? -12.089 4.840 -1.077 1.00 96.12 147 LEU A N 1
ATOM 1207 C CA . LEU A 1 147 ? -10.897 5.369 -1.741 1.00 96.12 147 LEU A CA 1
ATOM 1208 C C . LEU A 1 147 ? -10.353 4.394 -2.796 1.00 96.12 147 LEU A C 1
ATOM 1210 O O . LEU A 1 147 ? -9.920 4.829 -3.857 1.00 96.12 147 LEU A O 1
ATOM 1214 N N . PHE A 1 148 ? -10.393 3.082 -2.552 1.00 96.75 148 PHE A N 1
ATOM 1215 C CA . PHE A 1 148 ? -9.991 2.104 -3.566 1.00 96.75 148 PHE A CA 1
ATOM 1216 C C . PHE A 1 148 ? -10.938 2.081 -4.772 1.00 96.75 148 PHE A C 1
ATOM 1218 O O . PHE A 1 148 ? -10.492 1.794 -5.880 1.00 96.75 148 PHE A O 1
ATOM 1225 N N . ASP A 1 149 ? -12.232 2.346 -4.577 1.00 96.00 149 ASP A N 1
ATOM 1226 C CA . ASP A 1 149 ? -13.203 2.411 -5.676 1.00 96.00 149 ASP A CA 1
ATOM 1227 C C . ASP A 1 149 ? -13.010 3.682 -6.517 1.00 96.00 149 ASP A C 1
ATOM 1229 O O . ASP A 1 149 ? -13.008 3.622 -7.744 1.00 96.00 149 ASP A O 1
ATOM 1233 N N . GLU A 1 150 ? -12.807 4.832 -5.869 1.00 96.88 150 GLU A N 1
ATOM 1234 C CA . GLU A 1 150 ? -12.666 6.125 -6.550 1.00 96.88 150 GLU A CA 1
ATOM 1235 C C . GLU A 1 150 ? -11.361 6.256 -7.345 1.00 96.88 150 GLU A C 1
ATOM 1237 O O . GLU A 1 150 ? -11.329 6.908 -8.389 1.00 96.88 150 GLU A O 1
ATOM 1242 N N . TYR A 1 151 ? -10.285 5.635 -6.860 1.00 97.56 151 TYR A N 1
ATOM 1243 C CA . TYR A 1 151 ? -8.968 5.667 -7.496 1.00 97.56 151 TYR A CA 1
ATOM 1244 C C . TYR A 1 151 ? -8.664 4.375 -8.262 1.00 97.56 151 TYR A C 1
ATOM 1246 O O . TYR A 1 151 ? -7.501 3.993 -8.400 1.00 97.56 151 TYR A O 1
ATOM 1254 N N . ALA A 1 152 ? -9.696 3.697 -8.777 1.00 96.81 152 ALA A N 1
ATOM 1255 C CA . ALA A 1 152 ? -9.543 2.489 -9.590 1.00 96.81 152 ALA A CA 1
ATOM 1256 C C . ALA A 1 152 ? -8.675 2.706 -10.850 1.00 96.81 152 ALA A C 1
ATOM 1258 O O . ALA A 1 152 ? -8.160 1.744 -11.415 1.00 96.81 152 ALA A O 1
ATOM 1259 N N . ASP A 1 153 ? -8.492 3.963 -11.272 1.00 96.25 153 ASP A N 1
ATOM 1260 C CA . ASP A 1 153 ? -7.577 4.387 -12.335 1.00 96.25 153 ASP A CA 1
ATOM 1261 C C . ASP A 1 153 ? -6.092 4.387 -11.918 1.00 96.25 153 ASP A C 1
ATOM 1263 O O . ASP A 1 153 ? -5.213 4.339 -12.774 1.00 96.25 153 ASP A O 1
ATOM 1267 N N . VAL A 1 154 ? -5.795 4.435 -10.615 1.00 97.31 154 VAL A N 1
ATOM 1268 C CA . VAL A 1 154 ? -4.431 4.306 -10.069 1.00 97.31 154 VAL A CA 1
ATOM 1269 C C . VAL A 1 154 ? -4.039 2.841 -9.917 1.00 97.31 154 VAL A C 1
ATOM 1271 O O . VAL A 1 154 ? -2.889 2.470 -10.156 1.00 97.31 154 VAL A O 1
ATOM 1274 N N . SER A 1 155 ? -4.974 2.017 -9.450 1.00 97.62 155 SER A N 1
ATOM 1275 C CA . SER A 1 155 ? -4.817 0.575 -9.324 1.00 97.62 155 SER A CA 1
ATOM 1276 C C . SER A 1 155 ? -6.165 -0.082 -9.060 1.00 97.62 155 SER A C 1
ATOM 1278 O O . SER A 1 155 ? -7.057 0.514 -8.465 1.00 97.62 155 SER A O 1
ATOM 1280 N N . LYS A 1 156 ? -6.291 -1.367 -9.389 1.00 96.88 156 LYS A N 1
ATOM 1281 C CA . LYS A 1 156 ? -7.443 -2.185 -8.977 1.00 96.88 156 LYS A CA 1
ATOM 1282 C C . LYS A 1 156 ? -7.455 -2.498 -7.475 1.00 96.88 156 LYS A C 1
ATOM 1284 O O . LYS A 1 156 ? -8.487 -2.913 -6.941 1.00 96.88 156 LYS A O 1
ATOM 1289 N N . PHE A 1 157 ? -6.324 -2.286 -6.791 1.00 97.88 157 PHE A N 1
ATOM 1290 C CA . PHE A 1 157 ? -6.164 -2.490 -5.347 1.00 97.88 157 PHE A CA 1
ATOM 1291 C C . PHE A 1 157 ? -6.494 -3.915 -4.878 1.00 97.88 157 PHE A C 1
ATOM 1293 O O . PHE A 1 157 ? -7.025 -4.106 -3.786 1.00 97.88 157 PHE A O 1
ATOM 1300 N N . GLU A 1 158 ? -6.212 -4.937 -5.684 1.00 96.50 158 GLU A N 1
ATOM 1301 C CA . GLU A 1 158 ? -6.586 -6.321 -5.371 1.00 96.50 158 GLU A CA 1
ATOM 1302 C C . GLU A 1 158 ? -5.915 -6.822 -4.080 1.00 96.50 158 GLU A C 1
ATOM 1304 O O . GLU A 1 158 ? -6.580 -7.369 -3.191 1.00 96.50 158 GLU A O 1
ATOM 1309 N N . ASN A 1 159 ? -4.611 -6.571 -3.924 1.00 96.06 159 ASN A N 1
ATOM 1310 C CA . ASN A 1 159 ? -3.865 -6.947 -2.726 1.00 96.06 159 ASN A CA 1
ATOM 1311 C C . ASN A 1 159 ? -4.274 -6.082 -1.532 1.00 96.06 159 ASN A C 1
ATOM 1313 O O . ASN A 1 159 ? -4.425 -6.598 -0.422 1.00 96.06 159 ASN A O 1
ATOM 1317 N N . SER A 1 160 ? -4.486 -4.783 -1.750 1.00 97.25 160 SER A N 1
ATOM 1318 C CA . SER A 1 160 ? -4.935 -3.856 -0.708 1.00 97.25 160 SER A CA 1
ATOM 1319 C C . SER A 1 160 ? -6.313 -4.213 -0.163 1.00 97.25 160 SER A C 1
ATOM 1321 O O . SER A 1 160 ? -6.483 -4.259 1.053 1.00 97.25 160 SER A O 1
ATOM 1323 N N . ARG A 1 161 ? -7.277 -4.551 -1.027 1.00 97.06 161 ARG A N 1
ATOM 1324 C CA . ARG A 1 161 ? -8.618 -5.010 -0.631 1.00 97.06 161 ARG A CA 1
ATOM 1325 C C . ARG A 1 161 ? -8.550 -6.310 0.155 1.00 97.06 161 ARG A C 1
ATOM 1327 O O . ARG A 1 161 ? -9.153 -6.405 1.219 1.00 97.06 161 ARG A O 1
ATOM 1334 N N . ARG A 1 162 ? -7.761 -7.286 -0.311 1.00 95.75 162 ARG A N 1
ATOM 1335 C CA . ARG A 1 162 ? -7.552 -8.545 0.420 1.00 95.75 162 ARG A CA 1
ATOM 1336 C C . ARG A 1 162 ? -6.944 -8.302 1.801 1.00 95.75 162 ARG A C 1
ATOM 1338 O O . ARG A 1 162 ? -7.380 -8.902 2.778 1.00 95.75 162 ARG A O 1
ATOM 1345 N N . ASN A 1 163 ? -5.945 -7.424 1.890 1.00 95.50 163 ASN A N 1
ATOM 1346 C CA . ASN A 1 163 ? -5.312 -7.078 3.158 1.00 95.50 163 ASN A CA 1
ATOM 1347 C C . ASN A 1 163 ? -6.286 -6.348 4.093 1.00 95.50 163 ASN A C 1
ATOM 1349 O O . ASN A 1 163 ? -6.356 -6.692 5.268 1.00 95.50 163 ASN A O 1
ATOM 1353 N N . LEU A 1 164 ? -7.070 -5.399 3.571 1.00 95.62 164 LEU A N 1
ATOM 1354 C CA . LEU A 1 164 ? -8.090 -4.678 4.331 1.00 95.62 164 LEU A CA 1
ATOM 1355 C C . LEU A 1 164 ? -9.130 -5.640 4.910 1.00 95.62 164 LEU A C 1
ATOM 1357 O O . LEU A 1 164 ? -9.470 -5.533 6.083 1.00 95.62 164 LEU A O 1
ATOM 1361 N N . GLU A 1 165 ? -9.580 -6.611 4.118 1.00 95.00 165 GLU A N 1
ATOM 1362 C CA . GLU A 1 165 ? -10.548 -7.616 4.552 1.00 95.00 165 GLU A CA 1
ATOM 1363 C C . GLU A 1 165 ? -10.000 -8.506 5.675 1.00 95.00 165 GLU A C 1
ATOM 1365 O O . GLU A 1 165 ? -10.678 -8.718 6.678 1.00 95.00 165 GLU A O 1
ATOM 1370 N N . ILE A 1 166 ? -8.746 -8.959 5.569 1.00 93.94 166 ILE A N 1
ATOM 1371 C CA . ILE A 1 166 ? -8.084 -9.704 6.652 1.00 93.94 166 ILE A CA 1
ATOM 1372 C C . ILE A 1 166 ? -8.048 -8.861 7.934 1.00 93.94 166 ILE A C 1
ATOM 1374 O O . ILE A 1 166 ? -8.420 -9.341 9.002 1.00 93.94 166 ILE A O 1
ATOM 1378 N N . LYS A 1 167 ? -7.660 -7.584 7.832 1.00 94.44 167 LYS A N 1
ATOM 1379 C CA . LYS A 1 167 ? -7.608 -6.671 8.984 1.00 94.44 167 LYS A CA 1
ATOM 1380 C C . LYS A 1 167 ? -8.986 -6.417 9.596 1.00 94.44 167 LYS A C 1
ATOM 1382 O O . LYS A 1 167 ? -9.107 -6.347 10.817 1.00 94.44 167 LYS A O 1
ATOM 1387 N N . ARG A 1 168 ? -10.028 -6.315 8.765 1.00 93.50 168 ARG A N 1
ATOM 1388 C CA . ARG A 1 168 ? -11.422 -6.194 9.211 1.00 93.50 168 ARG A CA 1
ATOM 1389 C C . ARG A 1 168 ? -11.838 -7.425 10.018 1.00 93.50 168 ARG A C 1
ATOM 1391 O O . ARG A 1 168 ? -12.342 -7.275 11.126 1.00 93.50 168 ARG A O 1
ATOM 1398 N N . GLN A 1 169 ? -11.560 -8.625 9.505 1.00 93.94 169 GLN A N 1
ATOM 1399 C CA . GLN A 1 169 ? -11.850 -9.884 10.198 1.00 93.94 169 GLN A CA 1
ATOM 1400 C C . GLN A 1 169 ? -11.092 -10.001 11.528 1.00 93.94 169 GLN A C 1
ATOM 1402 O O . GLN A 1 169 ? -11.667 -10.430 12.525 1.00 93.94 169 GLN A O 1
ATOM 1407 N N . GLU A 1 170 ? -9.820 -9.595 11.583 1.00 94.06 170 GLU A N 1
ATOM 1408 C CA . GLU A 1 170 ? -9.044 -9.564 12.832 1.00 94.06 170 GLU A CA 1
ATOM 1409 C C . GLU A 1 170 ? -9.676 -8.629 13.876 1.00 94.06 170 GLU A C 1
ATOM 1411 O O . GLU A 1 170 ? -9.846 -9.017 15.032 1.00 94.06 170 GLU A O 1
ATOM 1416 N N . ILE A 1 171 ? -10.098 -7.429 13.468 1.00 92.88 171 ILE A N 1
ATOM 1417 C CA . ILE A 1 171 ? -10.788 -6.476 14.348 1.00 92.88 171 ILE A CA 1
ATOM 1418 C C . ILE A 1 171 ? -12.122 -7.037 14.848 1.00 92.88 171 ILE A C 1
ATOM 1420 O O . ILE A 1 171 ? -12.456 -6.861 16.019 1.00 92.88 171 ILE A O 1
ATOM 1424 N N . GLU A 1 172 ? -12.897 -7.695 13.989 1.00 91.75 172 GLU A N 1
ATOM 1425 C CA . GLU A 1 172 ? -14.186 -8.281 14.369 1.00 91.75 172 GLU A CA 1
ATOM 1426 C C . GLU A 1 172 ? -14.027 -9.449 15.342 1.00 91.75 172 GLU A C 1
ATOM 1428 O O . GLU A 1 172 ? -14.779 -9.540 16.311 1.00 91.75 172 GLU A O 1
ATOM 1433 N N . ASN A 1 173 ? -13.024 -10.299 15.121 1.00 92.69 173 ASN A N 1
ATOM 1434 C CA . ASN A 1 173 ? -12.802 -11.495 15.928 1.00 92.69 173 ASN A CA 1
ATOM 1435 C C . ASN A 1 173 ? -12.062 -11.207 17.241 1.00 92.69 173 ASN A C 1
ATOM 1437 O O . ASN A 1 173 ? -12.331 -11.855 18.252 1.00 92.69 173 ASN A O 1
ATOM 1441 N N . TYR A 1 174 ? -11.117 -10.261 17.235 1.00 92.62 174 TYR A N 1
ATOM 1442 C CA . TYR A 1 174 ? -10.173 -10.048 18.339 1.00 92.62 174 TYR A CA 1
ATOM 1443 C C . TYR A 1 174 ? -10.201 -8.631 18.923 1.00 92.62 174 TYR A C 1
ATOM 1445 O O . TYR A 1 174 ? -9.527 -8.371 19.918 1.00 92.62 174 TYR A O 1
ATOM 1453 N N . GLY A 1 175 ? -10.930 -7.694 18.309 1.00 90.25 175 GLY A N 1
ATOM 1454 C CA . GLY A 1 175 ? -10.944 -6.282 18.708 1.00 90.25 175 GLY A CA 1
ATOM 1455 C C . GLY A 1 175 ? -9.686 -5.496 18.318 1.00 90.25 175 GLY A C 1
ATOM 1456 O O . GLY A 1 175 ? -9.583 -4.315 18.653 1.00 90.25 175 GLY A O 1
ATOM 1457 N N . TYR A 1 176 ? -8.727 -6.114 17.615 1.00 90.94 176 TYR A N 1
ATOM 1458 C CA . TYR A 1 176 ? -7.477 -5.478 17.184 1.00 90.94 176 TYR A CA 1
ATOM 1459 C C . TYR A 1 176 ? -6.906 -6.118 15.901 1.00 90.94 176 TYR A C 1
ATOM 1461 O O . TYR A 1 176 ? -7.243 -7.253 15.577 1.00 90.94 176 TYR A O 1
ATOM 1469 N N . THR A 1 177 ? -6.025 -5.405 15.187 1.00 91.12 177 THR A N 1
ATOM 1470 C CA . THR A 1 177 ? -5.290 -5.902 13.997 1.00 91.12 177 THR A CA 1
ATOM 1471 C C . THR A 1 177 ? -3.810 -5.504 14.021 1.00 91.12 177 THR A C 1
ATOM 1473 O O . THR A 1 177 ? -3.443 -4.513 14.668 1.00 91.12 177 THR A O 1
ATOM 1476 N N . LEU A 1 178 ? -2.974 -6.269 13.297 1.00 83.44 178 LEU A N 1
ATOM 1477 C CA . LEU A 1 178 ? -1.509 -6.148 13.212 1.00 83.44 178 LEU A CA 1
ATOM 1478 C C . LEU A 1 178 ? -0.960 -5.707 11.854 1.00 83.44 178 LEU A C 1
ATOM 1480 O O . LEU A 1 178 ? -1.372 -6.241 10.798 1.00 83.44 178 LEU A O 1
#

Mean predicted aligned error: 7.09 Å

Organism: NCBI:txid39486

Sequence (178 aa):
IDESTFHFSDKVLDRANVIKLNVIPYTEWKATEVTTKGATIKEWSYEEYQKLIRKDSMLTEREREFIWRVHKTLNSCAKNLGVGPRILKQIGKYLVNLPFTEEAENITREEGFDLQFVQRIMTKIRGQKEQLAAIFDADSEESLSRLFDEYADVSKFENSRRNLEIKRQEIENYGYTL

Foldseek 3Di:
DDPVPDQDDLVVLLPDFADDDDDDPPVPDDPDDPDPPDPPPDDDDPVRVVVLQDPFQDDDPLLVVLQVLLQVLQCVLDVPGGDDVSLSSVLSSQLVNFDDDP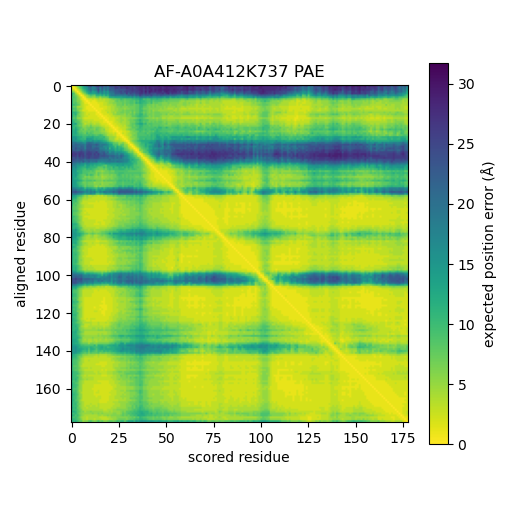DPPGQHSQNSSLSSCVRRRLSSPWDFCSSNVSQPPPPDCSHPVNSCVVSVVSHVNPVVVVSVVVQVVCCVVPRIGD